Protein AF-A0A1Z9IP60-F1 (afdb_monomer)

Sequence (278 aa):
AFSAETTLHQWGSYYASYGFIAMTIGINDYFNDDMSDLANSLLDAIEVLKQENNRIESPILNKVDIDNFATSGWSIGGGAAQYAATIDSSLKAVIALNPGLAIQDYENCDNPAYDYYCLVPEHLNHSSPVLIISSEGDIENPTDIDAAIHYNYTPESTSKMLFELEGGNHGTGLNPYSGSGELGEKAIDWLNYHLLDDVDYCDTLLNIPSSATQFYTNLQCQEFFAGDINGDYIINVQDVVLTVNLVMVGEYNSAADLNSDGTIDVLDIVQIINIILN

Solvent-accessible surface area (backbone atoms only — not comparable to full-atom values): 15090 Å² total; per-residue (Å²): 132,87,60,60,26,73,68,43,46,58,42,32,53,50,45,40,74,75,74,46,90,60,83,66,64,45,62,91,44,85,90,78,55,55,52,64,48,42,14,52,45,54,54,52,50,52,54,48,48,54,50,35,24,70,33,90,88,38,99,45,46,79,66,58,68,82,78,55,46,66,38,65,26,53,32,46,42,4,28,12,26,49,35,29,28,52,75,40,70,70,36,31,29,26,40,20,20,25,18,29,69,52,44,75,31,86,86,83,32,90,44,73,93,54,71,14,46,39,76,56,47,80,62,40,51,36,68,36,30,36,42,36,36,33,21,68,45,15,80,85,36,30,37,88,76,24,42,46,44,57,59,68,34,32,41,88,92,21,46,36,35,41,42,25,31,57,49,66,29,60,68,42,62,51,42,43,63,34,60,90,30,49,55,33,51,53,54,49,38,50,40,40,28,49,50,65,65,36,68,85,30,40,69,63,65,71,55,78,55,91,40,46,71,42,77,50,66,72,68,74,66,75,82,80,49,75,32,30,65,80,71,80,84,62,62,42,73,67,21,49,55,48,45,53,48,29,48,74,73,70,55,88,53,78,33,44,31,68,82,69,80,88,60,61,51,72,68,24,49,53,50,42,51,52,60,62,75,107

Foldseek 3Di:
DWDALVLQVQVCVLCVVVPDHDDGGTQPDPPPDDLLSLLVVQVVVLVVLVVLCCDPPRPCPVPDPNQFAAAEDAASSLLSSQLNQLVDQSYQEGERFLYADWDQDPPPFDDVVVNNTDDDLNSREHQHAYEQEEECAEPPRHCVRGSVCNQVSYDLNHWYKYFYFYHDYRSQSSHCCRLVNVNVVLVSLRCCCRRVVNLVSLVVNVDRRPRGPDIDTSRDRLPLQLQPPPSPPDLDVVSLVVLVVCLVVVHDDRSQCNVPPRGRDVVSSVVSVVVHVD

Radius of gyration: 21.67 Å; Cα contacts (8 Å, |Δi|>4): 524; chains: 1; bounding box: 70×37×49 Å

pLDDT: mean 94.59, std 6.25, range [54.84, 98.94]

Secondary structure (DSSP, 8-state):
----GGGGHHHHHHHHHTT--------S-TTT--HHHHHHHHHHHHHHHHHHTT-TT-TTTTT--TT--EEEEETHHHHHHHHHHHH-TT--EEEEES----EE-TTT---GGGTTEE--GGGG---S-EEEEEETT-SSS-TTTTHHHHHHHS-TTS-EEEEEESS--GGGGG-TT-GGGHHHHHHHHHHHHHHS--GGGHHHHHSPPTTEEEEEE--------TT-SSSSS--SHHHHHHHHHHHHHT---GGG-SS-SS--SHHHHHHHHHHHH-

Mean predicted aligned error: 8.13 Å

Structure (mmCIF, N/CA/C/O backbone):
data_AF-A0A1Z9IP60-F1
#
_entry.id   AF-A0A1Z9IP60-F1
#
loop_
_atom_site.group_PDB
_atom_site.id
_atom_site.type_symbol
_atom_site.label_atom_id
_atom_site.label_alt_id
_atom_site.label_comp_id
_atom_site.label_asym_id
_atom_site.label_entity_id
_atom_site.label_seq_id
_atom_site.pdbx_PDB_ins_code
_atom_site.Cartn_x
_atom_site.Cartn_y
_atom_site.Cartn_z
_atom_site.occupancy
_atom_site.B_iso_or_equiv
_atom_site.auth_seq_id
_atom_site.auth_comp_id
_atom_site.auth_asym_id
_atom_site.auth_atom_id
_atom_site.pdbx_PDB_model_num
ATOM 1 N N . ALA A 1 1 ? 18.439 3.064 -7.961 1.00 54.91 1 ALA A N 1
ATOM 2 C CA . ALA A 1 1 ? 18.179 4.344 -7.279 1.00 54.91 1 ALA A CA 1
ATOM 3 C C . ALA A 1 1 ? 17.750 4.046 -5.848 1.00 54.91 1 ALA A C 1
ATOM 5 O O . ALA A 1 1 ? 16.587 3.757 -5.614 1.00 54.91 1 ALA A O 1
ATOM 6 N N . PHE A 1 2 ? 18.691 4.046 -4.904 1.00 76.62 2 PHE A N 1
ATOM 7 C CA . PHE A 1 2 ? 18.355 3.975 -3.481 1.00 76.62 2 PHE A CA 1
ATOM 8 C C . PHE A 1 2 ? 18.285 5.388 -2.912 1.00 76.62 2 PHE A C 1
ATOM 10 O O . PHE A 1 2 ? 19.055 6.263 -3.315 1.00 76.62 2 PHE A O 1
ATOM 17 N N . SER A 1 3 ? 17.339 5.609 -2.006 1.00 82.06 3 SER A N 1
ATOM 18 C CA . SER A 1 3 ? 17.056 6.914 -1.414 1.00 82.06 3 SER A CA 1
ATOM 19 C C . SER A 1 3 ? 17.212 6.865 0.102 1.00 82.06 3 SER A C 1
ATOM 21 O O . SER A 1 3 ? 17.121 5.803 0.714 1.00 82.06 3 SER A O 1
ATOM 23 N N . ALA A 1 4 ? 17.462 8.025 0.710 1.00 89.00 4 ALA A N 1
ATOM 24 C CA . ALA A 1 4 ? 17.448 8.158 2.162 1.00 89.00 4 ALA A CA 1
ATOM 25 C C . ALA A 1 4 ? 16.013 8.085 2.708 1.00 89.00 4 ALA A C 1
ATOM 27 O O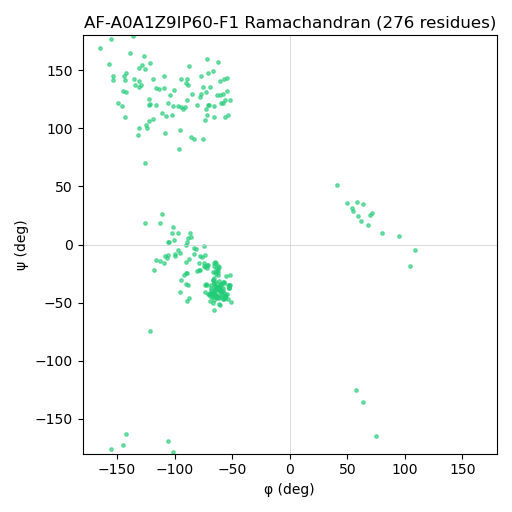 . ALA A 1 4 ? 15.060 8.398 1.995 1.00 89.00 4 ALA A O 1
ATOM 28 N N . GLU A 1 5 ? 15.876 7.770 3.999 1.00 92.38 5 GLU A N 1
ATOM 29 C CA . GLU A 1 5 ? 14.576 7.737 4.690 1.00 92.38 5 GLU A CA 1
ATOM 30 C C . GLU A 1 5 ? 13.782 9.043 4.529 1.00 92.38 5 GLU A C 1
ATOM 32 O O . GLU A 1 5 ? 12.565 9.029 4.331 1.00 92.38 5 GLU A O 1
ATOM 37 N N . THR A 1 6 ? 14.495 10.176 4.495 1.00 93.81 6 THR A N 1
ATOM 38 C CA . THR A 1 6 ? 13.909 11.516 4.397 1.00 93.81 6 THR A CA 1
ATOM 39 C C . THR A 1 6 ? 13.101 11.724 3.122 1.00 93.81 6 THR A C 1
ATOM 41 O O . THR A 1 6 ? 12.255 12.616 3.081 1.00 93.81 6 THR A O 1
ATOM 44 N N . THR A 1 7 ? 13.301 10.908 2.087 1.00 94.50 7 THR A N 1
ATOM 45 C CA . THR A 1 7 ? 12.498 10.951 0.862 1.00 94.50 7 THR A CA 1
ATOM 46 C C . THR A 1 7 ? 11.012 10.698 1.142 1.00 94.50 7 THR A C 1
ATOM 48 O O . THR A 1 7 ? 10.169 11.351 0.533 1.00 94.50 7 THR A O 1
ATOM 51 N N . LEU A 1 8 ? 10.676 9.838 2.112 1.00 95.75 8 LEU A N 1
ATOM 52 C CA . LEU A 1 8 ? 9.293 9.517 2.490 1.00 95.75 8 LEU A CA 1
ATOM 53 C C . LEU A 1 8 ? 8.818 10.240 3.765 1.00 95.75 8 LEU A C 1
ATOM 55 O O . LEU A 1 8 ? 7.773 9.897 4.316 1.00 95.75 8 LEU A O 1
ATOM 59 N N . HIS A 1 9 ? 9.523 11.276 4.237 1.00 94.94 9 HIS A N 1
ATOM 60 C CA . HIS A 1 9 ? 9.165 11.967 5.489 1.00 94.94 9 HIS A CA 1
ATOM 61 C C . HIS A 1 9 ? 7.730 12.536 5.496 1.00 94.94 9 HIS A C 1
ATOM 63 O O . HIS A 1 9 ? 7.083 12.581 6.548 1.00 94.94 9 HIS A O 1
ATOM 69 N N . GLN A 1 10 ? 7.224 1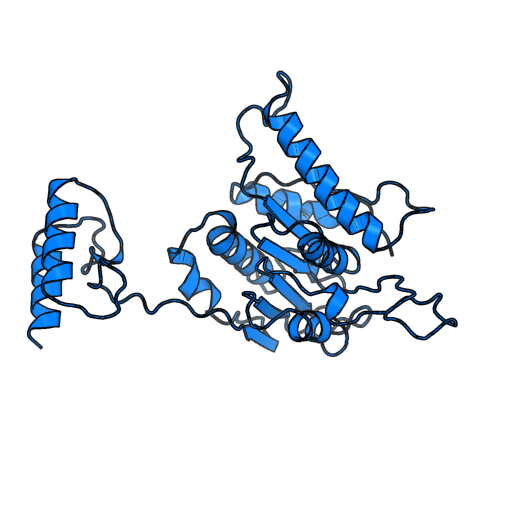2.974 4.332 1.00 97.06 10 GLN A N 1
ATOM 70 C CA . GLN A 1 10 ? 5.852 13.473 4.203 1.00 97.06 10 GLN A CA 1
ATOM 71 C C . GLN A 1 10 ? 4.839 12.363 4.468 1.00 97.06 10 GLN A C 1
ATOM 73 O O . GLN A 1 10 ? 3.899 12.584 5.223 1.00 97.06 10 GLN A O 1
ATOM 78 N N . TRP A 1 11 ? 5.075 11.168 3.928 1.00 98.44 11 TRP A N 1
ATOM 79 C CA . TRP A 1 11 ? 4.265 9.984 4.198 1.00 98.44 11 TRP A CA 1
ATOM 80 C C . TRP A 1 11 ? 4.318 9.558 5.658 1.00 98.44 11 TRP A C 1
ATOM 82 O O . TRP A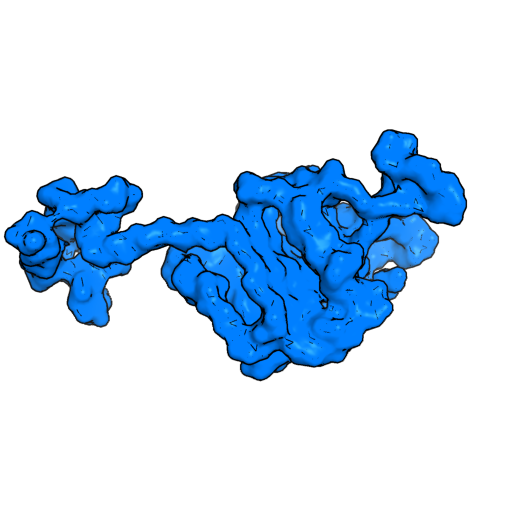 1 11 ? 3.270 9.333 6.254 1.00 98.44 11 TRP A O 1
ATOM 92 N N . GLY A 1 12 ? 5.508 9.537 6.267 1.00 97.94 12 GLY A N 1
ATOM 93 C CA . GLY A 1 12 ? 5.641 9.240 7.696 1.00 97.94 12 GLY A CA 1
ATOM 94 C C . GLY A 1 12 ? 4.801 10.182 8.567 1.00 97.94 12 GLY A C 1
ATOM 95 O O . GLY A 1 12 ? 4.069 9.738 9.449 1.00 97.94 12 GLY A O 1
ATOM 96 N N . SER A 1 13 ? 4.838 11.485 8.267 1.00 97.94 13 SER A N 1
ATOM 97 C CA . SER A 1 13 ? 4.019 12.488 8.966 1.00 97.94 13 SER A CA 1
ATOM 98 C C . SER A 1 13 ? 2.525 12.345 8.661 1.00 97.94 13 SER A C 1
ATOM 100 O O . SER A 1 13 ? 1.695 12.546 9.547 1.00 97.94 13 SER A O 1
ATOM 102 N N . TYR A 1 14 ? 2.182 12.007 7.417 1.00 98.75 14 TYR A N 1
ATOM 103 C CA . TYR A 1 14 ? 0.809 11.835 6.963 1.00 98.75 14 TYR A CA 1
ATOM 104 C C . TYR A 1 14 ? 0.156 10.643 7.662 1.00 98.75 14 TYR A C 1
ATOM 106 O O . TYR A 1 14 ? -0.803 10.850 8.395 1.00 98.75 14 TYR A O 1
ATOM 114 N N . TYR A 1 15 ? 0.729 9.439 7.580 1.00 98.69 15 TYR A N 1
ATOM 115 C CA . TYR A 1 15 ? 0.224 8.258 8.290 1.00 98.69 15 TYR A CA 1
ATOM 116 C C . TYR A 1 15 ? 0.080 8.502 9.802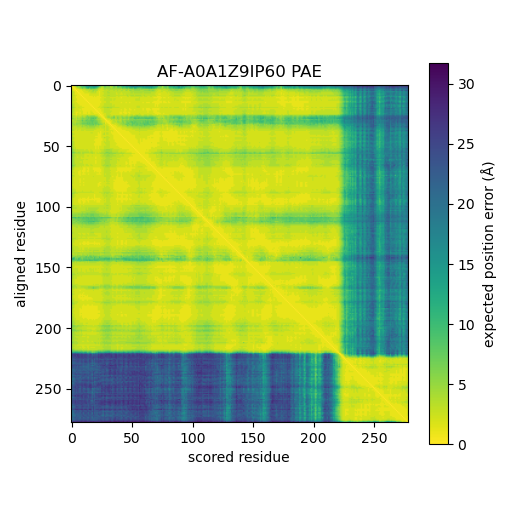 1.00 98.69 15 TYR A C 1
ATOM 118 O O . TYR A 1 15 ? -0.955 8.185 10.388 1.00 98.69 15 TYR A O 1
ATOM 126 N N . ALA A 1 16 ? 1.065 9.157 10.431 1.00 98.19 16 ALA A N 1
ATOM 127 C CA . ALA A 1 16 ? 0.995 9.501 11.852 1.00 98.19 16 ALA A CA 1
ATOM 128 C C . ALA A 1 16 ? -0.179 10.431 12.200 1.00 98.19 16 ALA A C 1
ATOM 130 O O . ALA A 1 16 ? -0.744 10.331 13.290 1.00 98.19 16 ALA A O 1
ATOM 131 N N . SER A 1 17 ? -0.583 11.312 11.281 1.00 98.44 17 SER A N 1
ATOM 132 C CA . SER A 1 17 ? -1.739 12.193 11.480 1.00 98.44 17 SER A CA 1
ATOM 133 C C . SER A 1 17 ? -3.092 11.467 11.453 1.00 98.44 17 SER A C 1
ATOM 135 O O . SER A 1 17 ? -4.058 11.999 11.997 1.00 98.44 17 SER A O 1
ATOM 137 N N . TYR A 1 18 ? -3.139 10.243 10.913 1.00 98.19 18 TYR A N 1
ATOM 138 C CA . TYR A 1 18 ? -4.318 9.365 10.882 1.00 98.19 18 TYR A CA 1
ATOM 139 C C . TYR A 1 18 ? -4.275 8.247 11.939 1.00 98.19 18 TYR A C 1
ATOM 141 O O . TYR A 1 18 ? -5.121 7.362 11.936 1.00 98.19 18 TYR A O 1
ATOM 149 N N . GLY A 1 19 ? -3.325 8.297 12.880 1.00 96.62 19 GLY A N 1
ATOM 150 C CA . GLY A 1 19 ? -3.277 7.374 14.020 1.00 96.62 19 GLY A CA 1
ATOM 151 C C . GLY A 1 19 ? -2.388 6.142 13.836 1.00 96.62 19 GLY A C 1
ATOM 152 O O . GLY A 1 19 ? -2.360 5.293 14.723 1.00 96.62 19 GLY A O 1
ATOM 153 N N . PHE A 1 20 ? -1.612 6.063 12.754 1.00 98.25 20 PHE A N 1
ATOM 154 C CA . PHE A 1 20 ? -0.636 4.991 12.549 1.00 98.25 20 PHE A CA 1
ATOM 155 C C . PHE A 1 20 ? 0.725 5.326 13.177 1.00 98.25 20 PHE A C 1
ATOM 157 O O . PHE A 1 20 ? 1.120 6.487 13.290 1.00 98.25 20 PHE A O 1
ATOM 164 N N . ILE A 1 21 ? 1.495 4.302 13.545 1.00 98.12 21 ILE A N 1
ATOM 165 C CA . ILE A 1 21 ? 2.926 4.459 13.832 1.00 98.12 21 ILE A CA 1
ATOM 166 C C . ILE A 1 21 ? 3.676 4.223 12.524 1.00 98.12 21 ILE A C 1
ATOM 168 O O . ILE A 1 21 ? 3.610 3.134 11.965 1.00 98.12 21 ILE A O 1
ATOM 172 N N . ALA A 1 22 ? 4.395 5.237 12.045 1.00 97.38 22 ALA A N 1
ATOM 173 C CA . ALA A 1 22 ? 5.160 5.158 10.807 1.00 97.38 22 ALA A CA 1
ATOM 174 C C . ALA A 1 22 ? 6.661 5.314 11.072 1.00 97.38 22 ALA A C 1
ATOM 176 O O . ALA A 1 22 ? 7.088 6.212 11.801 1.00 97.38 22 ALA A O 1
ATOM 177 N N . MET A 1 23 ? 7.457 4.453 10.439 1.00 97.19 23 MET A N 1
ATOM 178 C CA . MET A 1 23 ? 8.916 4.514 10.429 1.00 97.19 23 MET A CA 1
ATOM 179 C C . MET A 1 23 ? 9.386 4.596 8.980 1.00 97.19 23 MET A C 1
ATOM 181 O O . MET A 1 23 ? 9.105 3.709 8.179 1.00 97.19 23 MET A O 1
ATOM 185 N N . THR A 1 24 ? 10.091 5.668 8.637 1.00 96.62 24 THR A N 1
ATOM 186 C CA . THR A 1 24 ? 10.778 5.799 7.353 1.00 96.62 24 THR A CA 1
ATOM 187 C C . THR A 1 24 ? 12.176 5.210 7.478 1.00 96.62 24 THR A C 1
ATOM 189 O O . THR A 1 24 ? 12.870 5.435 8.471 1.00 96.62 24 THR A O 1
ATOM 192 N N . ILE A 1 25 ? 12.601 4.453 6.467 1.00 94.44 25 ILE A N 1
ATOM 193 C CA . ILE A 1 25 ? 13.935 3.851 6.423 1.00 94.44 25 ILE A CA 1
ATOM 194 C C . ILE A 1 25 ? 14.638 4.168 5.108 1.00 94.44 25 ILE A C 1
ATOM 196 O O . ILE A 1 25 ? 14.005 4.451 4.092 1.00 94.44 25 ILE A O 1
ATOM 200 N N . GLY A 1 26 ? 15.965 4.144 5.155 1.00 87.44 26 GLY A N 1
ATOM 201 C CA . GLY A 1 26 ? 16.799 4.005 3.970 1.00 87.44 26 GLY A CA 1
ATOM 202 C C . GLY A 1 26 ? 17.284 2.564 3.860 1.00 87.44 26 GLY A C 1
ATOM 203 O O . GLY A 1 26 ? 16.970 1.727 4.703 1.00 87.44 26 GLY A O 1
ATOM 204 N N . ILE A 1 27 ? 18.086 2.298 2.838 1.00 81.69 27 ILE A N 1
ATOM 205 C CA . ILE A 1 27 ? 18.773 1.015 2.688 1.00 81.69 27 ILE A CA 1
ATOM 206 C C . ILE A 1 27 ? 19.887 0.853 3.734 1.00 81.69 27 ILE A C 1
ATOM 208 O O . ILE A 1 27 ? 20.513 1.846 4.123 1.00 81.69 27 ILE A O 1
ATOM 212 N N . ASN A 1 28 ? 20.132 -0.380 4.179 1.00 78.38 28 ASN A N 1
ATOM 213 C CA . ASN A 1 28 ? 21.108 -0.686 5.225 1.00 78.38 28 ASN A CA 1
ATOM 214 C C . ASN A 1 28 ? 22.555 -0.461 4.748 1.00 78.38 28 ASN A C 1
ATOM 216 O O . ASN A 1 28 ? 23.330 0.225 5.423 1.00 78.38 28 ASN A O 1
ATOM 220 N N . ASP A 1 29 ? 22.909 -0.984 3.573 1.00 85.25 29 ASP A N 1
ATOM 221 C CA . ASP A 1 29 ? 24.214 -0.831 2.929 1.00 85.25 29 ASP A CA 1
ATOM 222 C C . ASP A 1 29 ? 24.067 -0.420 1.458 1.00 85.25 29 ASP A C 1
ATOM 224 O O . ASP A 1 29 ? 24.000 -1.231 0.541 1.00 85.25 29 ASP A O 1
ATOM 228 N N . TYR A 1 30 ? 24.116 0.891 1.220 1.00 81.12 30 TYR A N 1
ATOM 229 C CA . TYR A 1 30 ? 23.977 1.495 -0.109 1.00 81.12 30 TYR A CA 1
ATOM 230 C C . TYR A 1 30 ? 24.906 0.914 -1.195 1.00 81.12 30 TYR A C 1
ATOM 232 O O . TYR A 1 30 ? 24.599 1.039 -2.380 1.00 81.12 30 TYR A O 1
ATOM 240 N N . PHE A 1 31 ? 26.068 0.360 -0.828 1.00 82.69 31 PHE A N 1
ATOM 241 C CA . PHE A 1 31 ? 27.051 -0.113 -1.807 1.00 82.69 31 PHE A CA 1
ATOM 242 C C . PHE A 1 31 ? 26.900 -1.585 -2.175 1.00 82.69 31 PHE A C 1
ATOM 244 O O . PHE A 1 31 ? 27.354 -1.960 -3.258 1.00 82.69 31 PHE A O 1
ATOM 251 N N . ASN A 1 32 ? 26.333 -2.395 -1.282 1.00 84.94 32 ASN A N 1
ATOM 252 C CA . ASN A 1 32 ? 26.290 -3.848 -1.435 1.00 84.94 32 ASN A CA 1
ATOM 253 C C . ASN A 1 32 ? 24.870 -4.405 -1.519 1.00 84.94 32 ASN A C 1
ATOM 255 O O . ASN A 1 32 ? 24.713 -5.493 -2.064 1.00 84.94 32 ASN A O 1
ATOM 259 N N . ASP A 1 33 ? 23.880 -3.672 -1.016 1.00 87.88 33 ASP A N 1
ATOM 260 C CA . ASP A 1 33 ? 22.494 -4.112 -1.025 1.00 87.88 33 ASP A CA 1
ATOM 261 C C . ASP A 1 33 ? 21.864 -3.938 -2.413 1.00 87.88 33 ASP A C 1
ATOM 263 O O . ASP A 1 33 ? 22.128 -2.968 -3.140 1.00 87.88 33 ASP A O 1
ATOM 267 N N . ASP A 1 34 ? 20.982 -4.871 -2.758 1.00 89.75 34 ASP A N 1
ATOM 268 C CA . ASP A 1 34 ? 20.151 -4.811 -3.953 1.00 89.75 34 ASP A CA 1
ATOM 269 C C . ASP A 1 34 ? 18.674 -4.478 -3.637 1.00 89.75 34 ASP A C 1
ATOM 271 O O . ASP A 1 34 ? 18.311 -4.018 -2.552 1.00 89.75 34 ASP A O 1
ATOM 275 N N . MET A 1 35 ? 17.794 -4.620 -4.635 1.00 90.19 35 MET A N 1
ATOM 276 C CA . MET A 1 35 ? 16.367 -4.317 -4.464 1.00 90.19 35 MET A CA 1
ATOM 277 C C . MET A 1 35 ? 15.665 -5.284 -3.495 1.00 90.19 35 MET A C 1
ATOM 279 O O . MET A 1 35 ? 14.719 -4.884 -2.819 1.00 90.19 35 MET A O 1
ATOM 283 N N . SER A 1 36 ? 16.123 -6.536 -3.411 1.00 91.81 36 SER A N 1
ATOM 284 C CA . SER A 1 36 ? 15.596 -7.555 -2.499 1.00 91.81 36 SER A CA 1
ATOM 285 C C . SER A 1 36 ? 16.028 -7.299 -1.052 1.00 91.81 36 SER A C 1
ATOM 287 O O . SER A 1 36 ? 15.230 -7.466 -0.129 1.00 91.81 36 SER A O 1
ATOM 289 N N . ASP A 1 37 ? 17.236 -6.775 -0.846 1.00 93.25 37 ASP A N 1
ATOM 290 C CA . ASP A 1 37 ? 17.724 -6.376 0.478 1.00 93.25 37 ASP A CA 1
ATOM 291 C C . ASP A 1 37 ? 16.935 -5.199 1.066 1.00 93.25 37 ASP A C 1
ATOM 293 O O . ASP A 1 37 ? 16.754 -5.102 2.284 1.00 93.25 37 ASP A O 1
ATOM 297 N N . LEU A 1 38 ? 16.373 -4.331 0.218 1.00 93.44 38 LEU A N 1
ATOM 298 C CA . LEU A 1 38 ? 15.460 -3.285 0.676 1.00 93.44 38 LEU A CA 1
ATOM 299 C C . LEU A 1 38 ? 14.155 -3.868 1.249 1.00 93.44 38 LEU A C 1
ATOM 301 O O . LEU A 1 38 ? 13.615 -3.315 2.207 1.00 93.44 38 LEU A O 1
ATOM 305 N N . ALA A 1 39 ? 13.674 -5.000 0.725 1.00 95.56 39 ALA A N 1
ATOM 306 C CA . ALA A 1 39 ? 12.525 -5.703 1.294 1.00 95.56 39 ALA A CA 1
ATOM 307 C C . ALA A 1 39 ? 12.855 -6.267 2.684 1.00 95.56 39 ALA A C 1
ATOM 309 O O . ALA A 1 39 ? 12.087 -6.070 3.623 1.00 95.56 39 ALA A O 1
ATOM 310 N N . ASN A 1 40 ? 14.037 -6.873 2.848 1.00 95.00 40 ASN A N 1
ATOM 311 C CA . ASN A 1 40 ? 14.528 -7.307 4.161 1.00 95.00 40 ASN A CA 1
ATOM 312 C C . ASN A 1 40 ? 14.683 -6.123 5.127 1.00 95.00 40 ASN A C 1
ATOM 314 O O . ASN A 1 40 ? 14.289 -6.222 6.283 1.00 95.00 40 ASN A O 1
ATOM 318 N N . SER A 1 41 ? 15.165 -4.974 4.644 1.00 94.88 41 SER A N 1
ATOM 319 C CA . SER A 1 41 ? 15.289 -3.757 5.457 1.00 94.88 41 SER A CA 1
ATOM 320 C C . SER A 1 41 ? 13.933 -3.284 6.002 1.00 94.88 41 SER A C 1
ATOM 322 O O . SER A 1 41 ? 13.845 -2.848 7.150 1.00 94.88 41 SER A O 1
ATOM 324 N N . LEU A 1 42 ? 12.859 -3.394 5.207 1.00 96.12 42 LEU A N 1
ATOM 325 C CA . LEU A 1 42 ? 11.494 -3.082 5.651 1.00 96.12 42 LEU A CA 1
ATOM 326 C C . LEU A 1 42 ? 11.009 -4.048 6.743 1.00 96.12 42 LEU A C 1
ATOM 328 O O . LEU A 1 42 ? 10.397 -3.610 7.717 1.00 96.12 42 LEU A O 1
ATOM 332 N N . LEU A 1 43 ? 11.307 -5.342 6.612 1.00 97.44 43 LEU A N 1
ATOM 333 C CA . LEU A 1 43 ? 10.958 -6.352 7.617 1.00 97.44 43 LEU A CA 1
ATOM 334 C C . LEU A 1 43 ? 11.769 -6.175 8.913 1.00 97.44 43 LEU A C 1
ATOM 336 O O . LEU A 1 43 ? 11.213 -6.244 10.008 1.00 97.44 43 LEU A O 1
ATOM 340 N N . ASP A 1 44 ? 13.054 -5.840 8.814 1.00 96.19 44 ASP A N 1
ATOM 341 C CA . ASP A 1 44 ? 13.887 -5.509 9.975 1.00 96.19 44 ASP A CA 1
ATOM 342 C C . ASP A 1 44 ? 13.355 -4.273 10.719 1.00 96.19 44 ASP A C 1
ATOM 344 O O . ASP A 1 44 ? 13.361 -4.229 11.952 1.00 96.19 44 ASP A O 1
ATOM 348 N N . ALA A 1 45 ? 12.840 -3.272 9.997 1.00 96.81 45 ALA A N 1
ATOM 349 C CA . ALA A 1 45 ? 12.214 -2.098 10.605 1.00 96.81 45 ALA A CA 1
ATOM 350 C C . ALA A 1 45 ? 10.962 -2.460 11.425 1.00 96.81 45 ALA A C 1
ATOM 352 O O . ALA A 1 45 ? 10.743 -1.899 12.502 1.00 96.81 45 ALA A O 1
ATOM 353 N N . ILE A 1 46 ? 10.172 -3.437 10.967 1.00 98.19 46 ILE A N 1
ATOM 354 C CA . ILE A 1 46 ? 9.041 -3.987 11.728 1.00 98.19 46 ILE A CA 1
ATOM 355 C C . ILE A 1 46 ? 9.532 -4.635 13.029 1.00 98.19 46 ILE A C 1
ATOM 357 O O . ILE A 1 46 ? 8.973 -4.378 14.100 1.00 98.19 46 ILE A O 1
ATOM 361 N N . GLU A 1 47 ? 10.616 -5.410 12.981 1.00 97.94 47 GLU A N 1
ATOM 362 C CA . GLU A 1 47 ? 11.212 -5.998 14.186 1.00 97.94 47 GLU A CA 1
ATOM 363 C C . GLU A 1 47 ? 11.730 -4.933 15.163 1.00 97.94 47 GLU A C 1
ATOM 365 O O . GLU A 1 47 ? 11.563 -5.068 16.380 1.00 97.94 47 GLU A O 1
ATOM 370 N N . VAL A 1 48 ? 12.282 -3.825 14.658 1.00 97.38 48 VAL A N 1
ATOM 371 C CA . VAL A 1 48 ? 12.646 -2.669 15.491 1.00 97.38 48 VAL A CA 1
ATOM 372 C C . VAL A 1 48 ? 11.411 -2.074 16.171 1.00 97.38 48 VAL A C 1
ATOM 374 O O . VAL A 1 48 ? 11.450 -1.848 17.380 1.00 97.38 48 VAL A O 1
ATOM 377 N N . LEU A 1 49 ? 10.296 -1.874 15.462 1.00 98.19 49 LEU A N 1
ATOM 378 C CA . LEU A 1 49 ? 9.052 -1.365 16.060 1.00 98.19 49 LEU A CA 1
ATOM 379 C C . LEU A 1 49 ? 8.520 -2.289 17.170 1.00 98.19 49 LEU A C 1
ATOM 381 O O . LEU A 1 49 ? 8.138 -1.810 18.242 1.00 98.19 49 LEU A O 1
ATOM 385 N N . LYS A 1 50 ? 8.568 -3.614 16.972 1.00 98.38 50 LYS A N 1
ATOM 386 C CA . LYS A 1 50 ? 8.196 -4.603 18.004 1.00 98.38 50 LYS A CA 1
ATOM 387 C C . LYS A 1 50 ? 9.096 -4.514 19.243 1.00 98.38 50 LYS A C 1
ATOM 389 O O . LYS A 1 50 ? 8.618 -4.623 20.377 1.00 98.38 50 LYS A O 1
ATOM 394 N N . GLN A 1 51 ? 10.397 -4.290 19.058 1.00 98.31 51 GLN A N 1
ATOM 395 C CA . GLN A 1 51 ? 11.339 -4.099 20.167 1.00 98.31 51 GLN A CA 1
ATOM 396 C C . GLN A 1 51 ? 11.105 -2.768 20.892 1.00 98.31 51 GLN A C 1
ATOM 398 O O . GLN A 1 51 ? 11.088 -2.727 22.126 1.00 98.31 51 GLN A O 1
ATOM 403 N N . GLU A 1 52 ? 10.864 -1.690 20.145 1.00 98.31 52 GLU A N 1
ATOM 404 C CA . GLU A 1 52 ? 10.555 -0.364 20.680 1.00 98.31 52 GLU A CA 1
ATOM 405 C C . GLU A 1 52 ? 9.277 -0.364 21.523 1.00 98.31 52 GLU A C 1
ATOM 407 O O . GLU A 1 52 ? 9.240 0.288 22.567 1.00 98.31 52 GLU A O 1
ATOM 412 N N . ASN A 1 53 ? 8.287 -1.187 21.167 1.00 98.25 53 ASN A N 1
ATOM 413 C CA . ASN A 1 53 ? 7.079 -1.379 21.969 1.00 98.25 53 ASN A CA 1
ATOM 414 C C . ASN A 1 53 ? 7.369 -1.818 23.417 1.00 98.25 53 ASN A C 1
ATOM 416 O O . ASN A 1 53 ? 6.588 -1.519 24.315 1.00 98.25 53 ASN A O 1
ATOM 420 N N . ASN A 1 54 ? 8.497 -2.499 23.653 1.00 97.81 54 ASN A N 1
ATOM 421 C CA . ASN A 1 54 ? 8.894 -3.043 24.955 1.00 97.81 54 ASN A CA 1
ATOM 422 C C . ASN A 1 54 ? 10.018 -2.244 25.641 1.00 97.81 54 ASN A C 1
ATOM 424 O O . ASN A 1 54 ? 10.348 -2.497 26.806 1.00 97.81 54 ASN A O 1
ATOM 428 N N . ARG A 1 55 ? 10.643 -1.285 24.947 1.00 98.25 55 ARG A N 1
ATOM 429 C CA . ARG A 1 55 ? 11.776 -0.527 25.486 1.00 98.25 55 ARG A CA 1
ATOM 430 C C . ARG A 1 55 ? 11.277 0.585 26.410 1.00 98.25 55 ARG A C 1
ATOM 432 O O . ARG A 1 55 ? 10.583 1.497 25.981 1.00 98.25 55 ARG A O 1
ATOM 439 N N . ILE A 1 56 ? 11.702 0.550 27.677 1.00 97.88 56 ILE A N 1
ATOM 440 C CA . ILE A 1 56 ? 11.244 1.455 28.758 1.00 97.88 56 ILE A CA 1
ATOM 441 C C . ILE A 1 56 ? 11.338 2.949 28.393 1.00 97.88 56 ILE A C 1
ATOM 443 O O . ILE A 1 56 ? 10.495 3.738 28.806 1.00 97.88 56 ILE A O 1
ATOM 447 N N . GLU A 1 57 ? 12.355 3.348 27.629 1.00 97.50 57 GLU A N 1
ATOM 448 C CA . GLU A 1 57 ? 12.577 4.744 27.222 1.00 97.50 57 GLU A CA 1
ATOM 449 C C . GLU A 1 57 ? 12.034 5.064 25.818 1.00 97.50 57 GLU A C 1
ATOM 451 O O . GLU A 1 57 ? 12.343 6.118 25.257 1.00 97.50 57 GLU A O 1
ATOM 456 N N . SER A 1 58 ? 11.272 4.155 25.208 1.00 98.06 58 SER A N 1
ATOM 457 C CA . SER A 1 58 ? 10.703 4.382 23.886 1.00 98.06 58 SER A CA 1
ATOM 458 C C . SER A 1 58 ? 9.523 5.355 23.941 1.00 98.06 58 SER A C 1
ATOM 460 O O . SER A 1 58 ? 8.634 5.197 24.783 1.00 98.06 58 SER A O 1
ATOM 462 N N . PRO A 1 59 ? 9.435 6.332 23.016 1.00 96.88 59 PRO A N 1
ATOM 463 C CA . PRO A 1 59 ? 8.248 7.181 22.884 1.00 96.88 59 PRO A CA 1
ATOM 464 C C . PRO A 1 59 ? 6.991 6.401 22.452 1.00 96.88 59 PRO A C 1
ATOM 466 O O . PRO A 1 59 ? 5.872 6.920 22.582 1.00 96.88 59 PRO A O 1
ATOM 469 N N . ILE A 1 60 ? 7.167 5.171 21.957 1.00 97.31 60 ILE A N 1
ATOM 470 C CA . ILE A 1 60 ? 6.104 4.264 21.510 1.00 97.31 60 ILE A CA 1
ATOM 471 C C . ILE A 1 60 ? 5.953 3.015 22.397 1.00 97.31 60 ILE A C 1
ATOM 473 O O . ILE A 1 60 ? 5.311 2.053 21.988 1.00 97.31 60 ILE A O 1
ATOM 477 N N . LEU A 1 61 ? 6.483 3.045 23.628 1.00 98.31 61 LEU A N 1
ATOM 478 C CA . LEU A 1 61 ? 6.287 1.986 24.626 1.00 98.31 61 LEU A CA 1
ATOM 479 C C . LEU A 1 61 ? 4.791 1.664 24.812 1.00 98.31 61 LEU A C 1
ATOM 481 O O . LEU A 1 61 ? 4.010 2.555 25.159 1.00 98.31 61 LEU A O 1
ATOM 485 N N . ASN A 1 62 ? 4.421 0.391 24.643 1.00 97.88 62 ASN A N 1
ATOM 486 C CA . ASN A 1 62 ? 3.050 -0.134 24.704 1.00 97.88 62 ASN A CA 1
ATOM 487 C C . ASN A 1 62 ? 2.051 0.554 23.751 1.00 97.88 62 ASN A C 1
ATOM 489 O O . ASN A 1 62 ? 0.868 0.652 24.078 1.00 97.88 62 ASN A O 1
ATOM 493 N N . LYS A 1 63 ? 2.514 1.081 22.610 1.00 97.62 63 LYS A N 1
ATOM 494 C CA . LYS A 1 63 ? 1.648 1.714 21.598 1.00 97.62 63 LYS A CA 1
ATOM 495 C C . LYS A 1 63 ? 1.569 0.949 20.281 1.00 97.62 63 LYS A C 1
ATOM 497 O O . LYS A 1 63 ? 0.718 1.282 19.467 1.00 97.62 63 LYS A O 1
ATOM 502 N N . VAL A 1 64 ? 2.462 -0.011 20.049 1.00 97.75 64 VAL A N 1
ATOM 503 C CA . VAL A 1 64 ? 2.505 -0.779 18.801 1.00 97.75 64 VAL A CA 1
ATOM 504 C C . VAL A 1 64 ? 1.608 -2.000 18.950 1.00 97.75 64 VAL A C 1
ATOM 506 O O . VAL A 1 64 ? 1.803 -2.800 19.870 1.00 97.75 64 VAL A O 1
ATOM 509 N N . ASP A 1 65 ? 0.656 -2.149 18.034 1.00 97.00 65 ASP A N 1
ATOM 510 C CA . ASP A 1 65 ? 0.030 -3.439 17.772 1.00 97.00 65 ASP A CA 1
ATOM 511 C C . ASP A 1 65 ? 1.053 -4.322 17.048 1.00 97.00 65 ASP A C 1
ATOM 513 O O . ASP A 1 65 ? 1.473 -4.027 15.932 1.00 97.00 65 ASP A O 1
ATOM 517 N N . ILE A 1 66 ? 1.531 -5.360 17.732 1.00 97.38 66 ILE A N 1
ATOM 518 C CA . ILE A 1 66 ? 2.651 -6.181 17.258 1.00 97.38 66 ILE A CA 1
ATOM 519 C C . ILE A 1 66 ? 2.235 -7.268 16.260 1.00 97.38 66 ILE A C 1
ATOM 521 O O . ILE A 1 66 ? 3.115 -7.971 15.758 1.00 97.38 66 ILE A O 1
ATOM 525 N N . ASP A 1 67 ? 0.939 -7.399 15.975 1.00 96.75 67 ASP A N 1
ATOM 526 C CA . ASP A 1 67 ? 0.397 -8.412 15.065 1.00 96.75 67 ASP A CA 1
ATOM 527 C C . ASP A 1 67 ? -0.056 -7.816 13.717 1.00 96.75 67 ASP A C 1
ATOM 529 O O . ASP A 1 67 ? -0.296 -8.559 12.763 1.00 96.75 67 ASP A O 1
ATOM 533 N N . ASN A 1 68 ? -0.135 -6.484 13.612 1.00 97.38 68 ASN A N 1
ATOM 534 C CA . ASN A 1 68 ? -0.679 -5.781 12.452 1.00 97.38 68 ASN A CA 1
ATOM 535 C C . ASN A 1 68 ? 0.343 -4.793 11.872 1.00 97.38 68 ASN A C 1
ATOM 537 O O . ASN A 1 68 ? 0.500 -3.671 12.354 1.00 97.38 68 ASN A O 1
ATOM 541 N N . PHE A 1 69 ? 1.018 -5.202 10.791 1.00 98.69 69 PHE A N 1
ATOM 542 C CA . PHE A 1 69 ? 1.982 -4.371 10.064 1.00 98.69 69 PHE A CA 1
ATOM 543 C C . PHE A 1 69 ? 1.668 -4.274 8.570 1.00 98.69 69 PHE A C 1
ATOM 545 O O . PHE A 1 69 ? 1.136 -5.203 7.959 1.00 98.69 69 PHE A O 1
ATOM 552 N N . ALA A 1 70 ? 2.060 -3.144 7.984 1.00 98.69 70 ALA A N 1
ATOM 553 C CA . ALA A 1 70 ? 2.004 -2.878 6.555 1.00 98.69 70 ALA A CA 1
ATOM 554 C C . ALA A 1 70 ? 3.347 -2.329 6.062 1.00 98.69 70 ALA A C 1
ATOM 556 O O . ALA A 1 70 ? 4.071 -1.671 6.815 1.00 98.69 70 ALA A O 1
ATOM 557 N N . THR A 1 71 ? 3.663 -2.564 4.790 1.00 98.50 71 THR A N 1
ATOM 558 C CA . THR A 1 71 ? 4.835 -1.984 4.120 1.00 98.50 71 THR A CA 1
ATOM 559 C C . THR A 1 71 ? 4.406 -0.944 3.093 1.00 98.50 71 THR A C 1
ATOM 561 O O . THR A 1 71 ? 3.373 -1.059 2.435 1.00 98.50 71 THR A O 1
ATOM 564 N N . SER A 1 72 ? 5.209 0.107 2.941 1.00 98.50 72 SER A N 1
ATOM 565 C CA . SER A 1 72 ? 4.997 1.126 1.918 1.00 98.50 72 SER A CA 1
ATOM 566 C C . SER A 1 72 ? 6.330 1.620 1.381 1.00 98.50 72 SER A C 1
ATOM 568 O O . SER A 1 72 ? 7.305 1.720 2.127 1.00 98.50 72 SER A O 1
ATOM 570 N N . GLY A 1 73 ? 6.380 1.943 0.093 1.00 97.69 73 GLY A N 1
ATOM 571 C CA . GLY A 1 73 ? 7.583 2.496 -0.507 1.00 97.69 73 GLY A CA 1
ATOM 572 C C . GLY A 1 73 ? 7.341 3.122 -1.870 1.00 97.69 73 GLY A C 1
ATOM 573 O O . GLY A 1 73 ? 6.277 2.962 -2.465 1.00 97.69 73 GLY A O 1
ATOM 574 N N . TRP A 1 74 ? 8.354 3.836 -2.359 1.00 97.56 74 TRP A N 1
ATOM 575 C CA . TRP A 1 74 ? 8.323 4.538 -3.640 1.00 97.56 74 TRP A CA 1
ATOM 576 C C . TRP A 1 74 ? 9.384 4.020 -4.611 1.00 97.56 74 TRP A C 1
ATOM 578 O O . TRP A 1 74 ? 10.504 3.721 -4.187 1.00 97.56 74 TRP A O 1
ATOM 588 N N . SER A 1 75 ? 9.057 3.943 -5.906 1.00 96.25 75 SER A N 1
ATOM 589 C CA . SER A 1 75 ? 9.964 3.463 -6.956 1.00 96.25 75 SER A CA 1
ATOM 590 C C . SER A 1 75 ? 10.447 2.039 -6.654 1.00 96.25 75 SER A C 1
ATOM 592 O O . SER A 1 75 ? 9.628 1.162 -6.370 1.00 96.25 75 SER A O 1
ATOM 594 N N . ILE A 1 76 ? 11.762 1.810 -6.616 1.00 94.69 76 ILE A N 1
ATOM 595 C CA . ILE A 1 76 ? 12.361 0.550 -6.142 1.00 94.69 76 ILE A CA 1
ATOM 596 C C . ILE A 1 76 ? 11.855 0.169 -4.745 1.00 94.69 76 ILE A C 1
ATOM 598 O O . ILE A 1 76 ? 11.604 -1.000 -4.478 1.00 94.69 76 ILE A O 1
ATOM 602 N N . GLY A 1 77 ? 11.644 1.145 -3.859 1.00 95.88 77 GLY A N 1
ATOM 603 C CA . GLY A 1 77 ? 11.065 0.901 -2.539 1.00 95.88 77 GLY A CA 1
ATOM 604 C C . GLY A 1 77 ? 9.612 0.437 -2.588 1.00 95.88 77 GLY A C 1
ATOM 605 O O . GLY A 1 77 ? 9.202 -0.322 -1.721 1.00 95.88 77 GLY A O 1
ATOM 606 N N . GLY A 1 78 ? 8.836 0.853 -3.593 1.00 97.25 78 GLY A N 1
ATOM 607 C CA . GLY A 1 78 ? 7.460 0.390 -3.786 1.00 97.25 78 GLY A CA 1
ATOM 608 C C . GLY A 1 78 ? 7.423 -1.059 -4.255 1.00 97.25 78 GLY A C 1
ATOM 609 O O . GLY A 1 78 ? 6.673 -1.866 -3.711 1.00 97.25 78 GLY A O 1
ATOM 610 N N . GLY A 1 79 ? 8.308 -1.406 -5.192 1.00 97.38 79 GLY A N 1
ATOM 611 C CA . GLY A 1 79 ? 8.503 -2.789 -5.607 1.00 97.38 79 GLY A CA 1
ATOM 612 C C . GLY A 1 79 ? 9.011 -3.676 -4.469 1.00 97.38 79 GLY A C 1
ATOM 613 O O . GLY A 1 79 ? 8.450 -4.739 -4.223 1.00 97.38 79 GLY A O 1
ATOM 614 N N . ALA A 1 80 ? 10.009 -3.212 -3.715 1.00 97.12 80 ALA A N 1
ATOM 615 C CA . ALA A 1 80 ? 10.549 -3.922 -2.557 1.00 97.12 80 ALA A CA 1
ATOM 616 C C . ALA A 1 80 ? 9.526 -4.070 -1.418 1.00 97.12 80 ALA A C 1
ATOM 618 O O . ALA A 1 80 ? 9.489 -5.109 -0.766 1.00 97.12 80 ALA A O 1
ATOM 619 N N . ALA A 1 81 ? 8.656 -3.076 -1.198 1.00 97.88 81 ALA A N 1
ATOM 620 C CA . ALA A 1 81 ? 7.561 -3.180 -0.235 1.00 97.88 81 ALA A CA 1
ATOM 621 C C . ALA A 1 81 ? 6.588 -4.306 -0.596 1.00 97.88 81 ALA A C 1
ATOM 623 O O . ALA A 1 81 ? 6.133 -5.019 0.297 1.00 97.88 81 ALA A O 1
ATOM 624 N N . GLN A 1 82 ? 6.319 -4.498 -1.889 1.00 98.56 82 GLN A N 1
ATOM 625 C CA . GLN A 1 82 ? 5.527 -5.624 -2.367 1.00 98.56 82 GLN A CA 1
ATOM 626 C C . GLN A 1 82 ? 6.295 -6.950 -2.305 1.00 98.56 82 GLN A C 1
ATOM 628 O O . GLN A 1 82 ? 5.740 -7.950 -1.859 1.00 98.56 82 GLN A O 1
ATOM 633 N N . TYR A 1 83 ? 7.579 -6.959 -2.667 1.00 98.44 83 TYR A N 1
ATOM 634 C CA . TYR A 1 83 ? 8.438 -8.139 -2.535 1.00 98.44 83 TYR A CA 1
ATOM 635 C C . TYR A 1 83 ? 8.549 -8.614 -1.076 1.00 98.44 83 TYR A C 1
ATOM 637 O O . TYR A 1 83 ? 8.565 -9.808 -0.804 1.00 98.44 83 TYR A O 1
ATOM 645 N N . ALA A 1 84 ? 8.523 -7.704 -0.098 1.00 98.31 84 ALA A N 1
ATOM 646 C CA . ALA A 1 84 ? 8.499 -8.071 1.319 1.00 98.31 84 ALA A CA 1
ATOM 647 C C . ALA A 1 84 ? 7.304 -8.978 1.674 1.00 98.31 84 ALA A C 1
ATOM 649 O O . ALA A 1 84 ? 7.449 -9.871 2.506 1.00 98.31 84 ALA A O 1
ATOM 650 N N . ALA A 1 85 ? 6.158 -8.824 1.002 1.00 98.50 85 ALA A N 1
ATOM 651 C CA . ALA A 1 85 ? 4.989 -9.679 1.209 1.00 98.50 85 ALA A CA 1
ATOM 652 C C . ALA A 1 85 ? 5.156 -11.105 0.659 1.00 98.50 85 ALA A C 1
ATOM 654 O O . ALA A 1 85 ? 4.450 -12.012 1.102 1.00 98.50 85 ALA A O 1
ATOM 655 N N . THR A 1 86 ? 6.088 -11.343 -0.273 1.00 98.25 86 THR A N 1
ATOM 656 C CA . THR A 1 86 ? 6.435 -12.713 -0.694 1.00 98.25 86 THR A CA 1
ATOM 657 C C . THR A 1 86 ? 7.353 -13.402 0.315 1.00 98.25 86 THR A C 1
ATOM 659 O O . THR A 1 86 ? 7.425 -14.629 0.340 1.00 98.25 86 THR A O 1
ATOM 662 N N . ILE A 1 87 ? 8.063 -12.623 1.139 1.00 98.25 87 ILE A N 1
ATOM 663 C CA . ILE A 1 87 ? 8.962 -13.113 2.192 1.00 98.25 87 ILE A CA 1
ATOM 664 C C . ILE A 1 87 ? 8.184 -13.349 3.494 1.00 98.25 87 ILE A C 1
ATOM 666 O O . ILE A 1 87 ? 8.344 -14.396 4.122 1.00 98.25 87 ILE A O 1
ATOM 670 N N . ASP A 1 88 ? 7.329 -12.400 3.887 1.00 98.31 88 ASP A N 1
ATOM 671 C CA . ASP A 1 88 ? 6.536 -12.450 5.116 1.00 98.31 88 ASP A CA 1
ATOM 672 C C . ASP A 1 88 ? 5.036 -12.289 4.831 1.00 98.31 88 ASP A C 1
ATOM 674 O O . ASP A 1 88 ? 4.513 -11.190 4.631 1.00 98.31 88 ASP A O 1
ATOM 678 N N . SER A 1 89 ? 4.316 -13.411 4.878 1.00 97.25 89 SER A N 1
ATOM 679 C CA . SER A 1 89 ? 2.868 -13.454 4.664 1.00 97.25 89 SER A CA 1
ATOM 680 C C . SER A 1 89 ? 2.043 -12.924 5.846 1.00 97.25 89 SER A C 1
ATOM 682 O O . SER A 1 89 ? 0.815 -12.970 5.784 1.00 97.25 89 SER A O 1
ATOM 684 N N . SER A 1 90 ? 2.673 -12.495 6.948 1.00 97.94 90 SER A N 1
ATOM 685 C CA . SER A 1 90 ? 1.973 -11.874 8.082 1.00 97.94 90 SER A CA 1
ATOM 686 C C . SER A 1 90 ? 1.619 -10.403 7.837 1.00 97.94 90 SER A C 1
ATOM 688 O O . SER A 1 90 ? 0.744 -9.874 8.525 1.00 97.94 90 SER A O 1
ATOM 690 N N . LEU A 1 91 ? 2.235 -9.762 6.832 1.00 98.69 91 LEU A N 1
ATOM 691 C CA . LEU A 1 91 ? 1.899 -8.400 6.421 1.00 98.69 91 LEU A CA 1
ATOM 692 C C . LEU A 1 91 ? 0.425 -8.298 6.022 1.00 98.69 91 LEU A C 1
ATOM 694 O O . LEU A 1 91 ? -0.072 -9.070 5.196 1.00 98.69 91 LEU A O 1
ATOM 698 N N . LYS A 1 92 ? -0.262 -7.309 6.589 1.00 98.50 92 LYS A N 1
ATOM 699 C CA . LYS A 1 92 ? -1.704 -7.098 6.418 1.00 98.50 92 LYS A CA 1
ATOM 700 C C . LYS A 1 92 ? -2.048 -6.211 5.231 1.00 98.50 92 LYS A C 1
ATOM 702 O O . LYS A 1 92 ? -3.136 -6.331 4.685 1.00 98.50 92 LYS A O 1
ATOM 707 N N . ALA A 1 93 ? -1.126 -5.350 4.811 1.00 98.62 93 ALA A N 1
ATOM 708 C CA . ALA A 1 93 ? -1.308 -4.488 3.652 1.00 98.62 93 ALA A CA 1
ATOM 709 C C . ALA A 1 93 ? 0.037 -4.044 3.057 1.00 98.62 93 ALA A C 1
ATOM 711 O O . ALA A 1 93 ? 1.049 -3.961 3.755 1.00 98.62 93 ALA A O 1
ATOM 712 N N . VAL A 1 94 ? 0.023 -3.711 1.769 1.00 98.94 94 VAL A N 1
ATOM 713 C CA . VAL A 1 94 ? 1.141 -3.126 1.023 1.00 98.94 94 VAL A CA 1
ATOM 714 C C . VAL A 1 94 ? 0.656 -1.877 0.285 1.00 98.94 94 VAL A C 1
ATOM 716 O O . VAL A 1 94 ? -0.407 -1.907 -0.335 1.00 98.94 94 VAL A O 1
ATOM 719 N N . ILE A 1 95 ? 1.445 -0.798 0.306 1.00 98.94 95 ILE A N 1
ATOM 720 C CA . ILE A 1 95 ? 1.232 0.408 -0.514 1.00 98.94 95 ILE A CA 1
ATOM 721 C C . ILE A 1 95 ? 2.468 0.663 -1.385 1.00 98.94 95 ILE A C 1
ATOM 723 O O . ILE A 1 95 ? 3.503 1.137 -0.906 1.00 98.94 95 ILE A O 1
ATOM 727 N N . ALA A 1 96 ? 2.350 0.389 -2.678 1.00 98.69 96 ALA A N 1
ATOM 728 C CA . ALA A 1 96 ? 3.413 0.524 -3.664 1.00 98.69 96 ALA A CA 1
ATOM 729 C C . ALA A 1 96 ? 3.221 1.806 -4.498 1.00 98.69 96 ALA A C 1
ATOM 731 O O . ALA A 1 96 ? 2.282 1.907 -5.284 1.00 98.69 96 ALA A O 1
ATOM 732 N N . LEU A 1 97 ? 4.105 2.795 -4.330 1.00 98.50 97 LEU A N 1
ATOM 733 C CA . LEU A 1 97 ? 4.012 4.119 -4.961 1.00 98.50 97 LEU A CA 1
ATOM 734 C C . LEU A 1 97 ? 4.960 4.209 -6.166 1.00 98.50 97 LEU A C 1
ATOM 736 O O . LEU A 1 97 ? 6.173 4.097 -6.001 1.00 98.50 97 LEU A O 1
ATOM 740 N N . ASN A 1 98 ? 4.431 4.433 -7.368 1.00 97.94 98 ASN A N 1
ATOM 741 C CA . ASN A 1 98 ? 5.165 4.414 -8.642 1.00 97.94 98 ASN A CA 1
ATOM 742 C C . ASN A 1 98 ? 6.177 3.249 -8.709 1.00 97.94 98 ASN A C 1
ATOM 744 O O . ASN A 1 98 ? 7.372 3.494 -8.909 1.00 97.94 98 ASN A O 1
ATOM 748 N N . PRO A 1 99 ? 5.760 1.999 -8.420 1.00 97.75 99 PRO A N 1
ATOM 749 C CA . PRO A 1 99 ? 6.704 0.929 -8.138 1.00 97.75 99 PRO A CA 1
ATOM 750 C C . PRO A 1 99 ? 7.532 0.564 -9.362 1.00 97.75 99 PRO A C 1
ATOM 752 O O . PRO A 1 99 ? 7.055 0.650 -10.485 1.00 97.75 99 PRO A O 1
ATOM 755 N N . GLY A 1 100 ? 8.760 0.131 -9.112 1.00 95.44 100 GLY A N 1
ATOM 756 C CA . GLY A 1 100 ? 9.590 -0.579 -10.075 1.00 95.44 100 GLY A CA 1
ATOM 757 C C . GLY A 1 100 ? 10.361 -1.659 -9.331 1.00 95.44 100 GLY A C 1
ATOM 758 O O . GLY A 1 100 ? 10.686 -1.487 -8.154 1.00 95.44 100 GLY A O 1
ATOM 759 N N . LEU A 1 101 ? 10.631 -2.785 -9.981 1.00 95.62 101 LEU A N 1
ATOM 760 C CA . LEU A 1 101 ? 11.323 -3.902 -9.347 1.00 95.62 101 LEU A CA 1
ATOM 761 C C . LEU A 1 101 ? 12.064 -4.746 -10.376 1.00 95.62 101 LEU A C 1
ATOM 763 O O . LEU A 1 101 ? 11.555 -5.024 -11.458 1.00 95.62 101 LEU A O 1
ATOM 767 N N . ALA A 1 102 ? 13.246 -5.211 -9.998 1.00 94.06 102 ALA A N 1
ATOM 768 C CA . ALA A 1 102 ? 13.907 -6.334 -10.635 1.00 94.06 102 ALA A CA 1
ATOM 769 C C . ALA A 1 102 ? 14.653 -7.125 -9.559 1.00 94.06 102 ALA A C 1
ATOM 771 O O . ALA A 1 102 ? 15.380 -6.547 -8.751 1.00 94.06 102 ALA A O 1
ATOM 772 N N . ILE A 1 103 ? 14.478 -8.440 -9.559 1.00 95.44 103 ILE A N 1
ATOM 773 C CA . ILE A 1 103 ? 15.109 -9.371 -8.627 1.00 95.44 103 ILE A CA 1
ATOM 774 C C . ILE A 1 103 ? 16.154 -10.171 -9.395 1.00 95.44 103 ILE A C 1
ATOM 776 O O . ILE A 1 103 ? 15.897 -10.625 -10.513 1.00 95.44 103 ILE A O 1
ATOM 780 N N . GLN A 1 104 ? 17.341 -10.330 -8.811 1.00 94.94 104 GLN A N 1
ATOM 781 C CA . GLN A 1 104 ? 18.335 -11.247 -9.351 1.00 94.94 104 GLN A CA 1
ATOM 782 C C . GLN A 1 104 ? 17.893 -12.685 -9.083 1.00 94.94 104 GLN A C 1
ATOM 784 O O . GLN A 1 104 ? 17.820 -13.114 -7.933 1.00 94.94 104 GLN A O 1
ATOM 789 N N . ASP A 1 105 ? 17.642 -13.441 -10.146 1.00 95.31 105 ASP A N 1
ATOM 790 C CA . ASP A 1 105 ? 17.152 -14.811 -10.044 1.00 95.31 105 ASP A CA 1
ATOM 791 C C . ASP A 1 105 ? 17.769 -15.694 -11.138 1.00 95.31 105 ASP A C 1
ATOM 793 O O . ASP A 1 105 ? 17.457 -15.580 -12.320 1.00 95.31 105 ASP A O 1
ATOM 797 N N . TYR A 1 106 ? 18.659 -16.600 -10.733 1.00 94.69 106 TYR A N 1
ATOM 798 C CA . TYR A 1 106 ? 19.359 -17.511 -11.645 1.00 94.69 106 TYR A CA 1
ATOM 799 C C . TYR A 1 106 ? 18.508 -18.705 -12.101 1.00 94.69 106 TYR A C 1
ATOM 801 O O . TYR A 1 106 ? 18.957 -19.470 -12.957 1.00 94.69 106 TYR A O 1
ATOM 809 N N . GLU A 1 107 ? 17.334 -18.909 -11.502 1.00 95.38 107 GLU A N 1
ATOM 810 C CA . GLU A 1 107 ? 16.417 -19.994 -11.847 1.00 95.38 107 GLU A CA 1
ATOM 811 C C . GLU A 1 107 ? 15.350 -19.530 -12.842 1.00 95.38 107 GLU A C 1
ATOM 813 O O . GLU A 1 107 ? 15.054 -20.264 -13.784 1.00 95.38 107 GLU A O 1
ATOM 818 N N . ASN A 1 108 ? 14.807 -18.320 -12.656 1.00 94.88 108 ASN A N 1
ATOM 819 C CA . ASN A 1 108 ? 13.677 -17.817 -13.447 1.00 94.88 108 ASN A CA 1
ATOM 820 C C . ASN A 1 108 ? 14.035 -16.696 -14.439 1.00 94.88 108 ASN A C 1
ATOM 822 O O . ASN A 1 108 ? 13.250 -16.425 -15.350 1.00 94.88 108 ASN A O 1
ATOM 826 N N . CYS A 1 109 ? 15.199 -16.046 -14.308 1.00 95.38 109 CYS A N 1
ATOM 827 C CA . CYS A 1 109 ? 15.660 -15.049 -15.274 1.00 95.38 109 CYS A CA 1
ATOM 828 C C . CYS A 1 109 ? 16.705 -15.645 -16.229 1.00 95.38 109 CYS A C 1
ATOM 830 O O . CYS A 1 109 ? 17.693 -16.236 -15.807 1.00 95.38 109 CYS A O 1
ATOM 832 N N . ASP A 1 110 ? 16.545 -15.405 -17.535 1.00 94.12 110 ASP A N 1
ATOM 833 C CA . ASP A 1 110 ? 17.372 -16.044 -18.576 1.00 94.12 110 ASP A CA 1
ATOM 834 C C . ASP A 1 110 ? 18.435 -15.123 -19.203 1.00 94.12 110 ASP A C 1
ATOM 836 O O . ASP A 1 110 ? 19.134 -15.515 -20.144 1.00 94.12 110 ASP A O 1
ATOM 840 N N . ASN A 1 111 ? 18.553 -13.870 -18.743 1.00 92.50 111 ASN A N 1
ATOM 841 C CA . ASN A 1 111 ? 19.388 -12.871 -19.408 1.00 92.50 111 ASN A CA 1
ATOM 842 C C . ASN A 1 111 ? 20.671 -12.518 -18.625 1.00 92.50 111 ASN A C 1
ATOM 844 O O . ASN A 1 111 ? 20.652 -11.606 -17.792 1.00 92.50 111 ASN A O 1
ATOM 848 N N . PRO A 1 112 ? 21.823 -13.140 -18.948 1.00 91.94 112 PRO A N 1
ATOM 849 C CA . PRO A 1 112 ? 23.096 -12.828 -18.297 1.00 91.94 112 PRO A CA 1
ATOM 850 C C . PRO A 1 112 ? 23.610 -11.412 -18.587 1.00 91.94 112 PRO A C 1
ATOM 852 O O . PRO A 1 112 ? 24.508 -10.949 -17.896 1.00 91.94 112 PRO A O 1
ATOM 855 N N . ALA A 1 113 ? 23.094 -10.717 -19.610 1.00 94.38 113 ALA A N 1
ATOM 856 C CA . ALA A 1 113 ? 23.516 -9.348 -19.916 1.00 94.38 113 ALA A CA 1
ATOM 857 C C . ALA A 1 113 ? 23.000 -8.320 -18.894 1.00 94.38 113 ALA A C 1
ATOM 859 O O . ALA A 1 113 ? 23.537 -7.216 -18.829 1.00 94.38 113 ALA A O 1
ATOM 860 N N . TYR A 1 114 ? 21.980 -8.690 -18.117 1.00 89.44 114 TYR A N 1
ATOM 861 C CA . TYR A 1 114 ? 21.440 -7.907 -17.007 1.00 89.44 114 TYR A CA 1
ATOM 862 C C . TYR A 1 114 ? 21.743 -8.568 -15.661 1.00 89.44 114 TYR A C 1
ATOM 864 O O . TYR A 1 114 ? 20.961 -8.421 -14.734 1.00 89.44 114 TYR A O 1
ATOM 872 N N . ASP A 1 115 ? 22.820 -9.358 -15.566 1.00 93.31 115 ASP A N 1
ATOM 873 C CA . ASP A 1 115 ? 23.187 -10.106 -14.355 1.00 93.31 115 ASP A CA 1
ATOM 874 C C . ASP A 1 115 ? 22.014 -10.914 -13.764 1.00 93.31 115 ASP A C 1
ATOM 876 O O . ASP A 1 115 ? 21.883 -11.038 -12.549 1.00 93.31 115 ASP A O 1
ATOM 880 N N . TYR A 1 116 ? 21.155 -11.454 -14.639 1.00 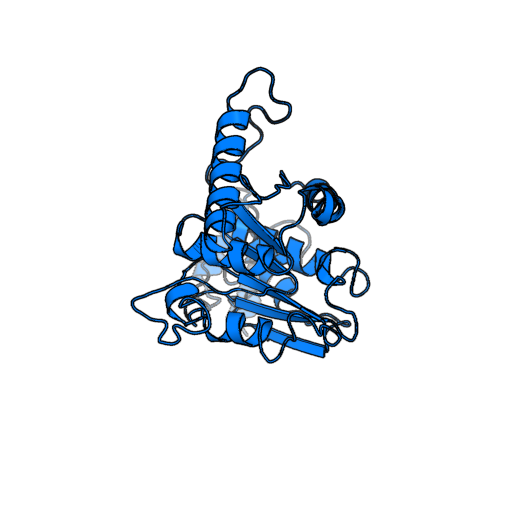94.62 116 TYR A N 1
ATOM 881 C CA . TYR A 1 116 ? 19.953 -12.216 -14.283 1.00 94.62 116 TYR A CA 1
ATOM 882 C C . TYR A 1 116 ? 18.936 -11.450 -13.422 1.00 94.62 116 TYR A C 1
ATOM 884 O O . TYR A 1 116 ? 18.136 -12.066 -12.728 1.00 94.62 116 TYR A O 1
ATOM 892 N N . TYR A 1 117 ? 18.927 -10.117 -13.485 1.00 95.06 117 TYR A N 1
ATOM 893 C CA . TYR A 1 117 ? 17.839 -9.309 -12.946 1.00 95.06 117 TYR A CA 1
ATOM 894 C C . TYR A 1 117 ? 16.639 -9.323 -13.894 1.00 95.06 117 TYR A C 1
ATOM 896 O O . TYR A 1 117 ? 16.761 -8.999 -15.080 1.00 95.06 117 TYR A O 1
ATOM 904 N N . CYS A 1 118 ? 15.468 -9.667 -13.371 1.00 95.06 118 CYS A N 1
ATOM 905 C CA . CYS A 1 118 ? 14.197 -9.529 -14.068 1.00 95.06 118 CYS A CA 1
ATOM 906 C C . CYS A 1 118 ? 13.039 -9.417 -13.070 1.00 95.06 118 CYS A C 1
ATOM 908 O O . CYS A 1 118 ? 13.243 -9.483 -11.862 1.00 95.06 118 CYS A O 1
ATOM 910 N N . LEU A 1 119 ? 11.824 -9.225 -13.577 1.00 95.94 119 LEU A N 1
ATOM 911 C CA . LEU A 1 119 ? 10.602 -9.337 -12.792 1.00 95.94 119 LEU A CA 1
ATOM 912 C C . LEU A 1 119 ? 9.728 -10.409 -13.441 1.00 95.94 119 LEU A C 1
ATOM 914 O O . LEU A 1 119 ? 9.373 -10.286 -14.617 1.00 95.94 119 LEU A O 1
ATOM 918 N N . VAL A 1 120 ? 9.403 -11.458 -12.689 1.00 96.81 120 VAL A N 1
ATOM 919 C CA . VAL A 1 120 ? 8.512 -12.555 -13.109 1.00 96.81 120 VAL A CA 1
ATOM 920 C C . VAL A 1 120 ? 7.385 -12.756 -12.087 1.00 96.81 120 VAL A C 1
ATOM 922 O O . VAL A 1 120 ? 7.503 -12.265 -10.962 1.00 96.81 120 VAL A O 1
ATOM 925 N N . PRO A 1 121 ? 6.280 -13.446 -12.440 1.00 97.44 121 PRO A N 1
ATOM 926 C CA . PRO A 1 121 ? 5.152 -13.649 -11.528 1.00 97.44 121 PRO A CA 1
ATOM 927 C C . PRO A 1 121 ? 5.531 -14.254 -10.171 1.00 97.44 121 PRO A C 1
ATOM 929 O O . PRO A 1 121 ? 4.958 -13.885 -9.148 1.00 97.44 121 PRO A O 1
ATOM 932 N N . GLU A 1 122 ? 6.523 -15.145 -10.139 1.00 96.50 122 GLU A N 1
ATOM 933 C CA . GLU A 1 122 ? 7.032 -15.781 -8.922 1.00 96.50 122 GLU A CA 1
ATOM 934 C C . GLU A 1 122 ? 7.541 -14.755 -7.899 1.00 96.50 122 GLU A C 1
ATOM 936 O O . GLU A 1 122 ? 7.387 -14.966 -6.697 1.00 96.50 122 GLU A O 1
ATOM 941 N N . HIS A 1 123 ? 8.080 -13.622 -8.362 1.00 97.94 123 HIS A N 1
ATOM 942 C CA . HIS A 1 123 ? 8.589 -12.550 -7.504 1.00 97.94 123 HIS A CA 1
ATOM 943 C C . HIS A 1 123 ? 7.488 -11.696 -6.875 1.00 97.94 123 HIS A C 1
ATOM 945 O O . HIS A 1 123 ? 7.790 -10.903 -5.997 1.00 97.94 123 HIS A O 1
ATOM 951 N N . LEU A 1 124 ? 6.227 -11.820 -7.295 1.00 98.25 124 LEU A N 1
ATOM 952 C CA . LEU A 1 124 ? 5.099 -11.060 -6.734 1.00 98.25 124 LEU A CA 1
ATOM 953 C C . LEU A 1 124 ? 3.956 -11.975 -6.266 1.00 98.25 124 LEU A C 1
ATOM 955 O O . LEU A 1 124 ? 2.823 -11.535 -6.071 1.00 98.25 124 LEU A O 1
ATOM 959 N N . ASN A 1 125 ? 4.247 -13.259 -6.052 1.00 98.19 125 ASN A N 1
ATOM 960 C CA . ASN A 1 125 ? 3.285 -14.237 -5.561 1.00 98.19 125 ASN A CA 1
ATOM 961 C C . ASN A 1 125 ? 3.169 -14.186 -4.026 1.00 98.19 125 ASN A C 1
ATOM 963 O O . ASN A 1 125 ? 3.896 -14.873 -3.311 1.00 98.19 125 ASN A O 1
ATOM 967 N N . HIS A 1 126 ? 2.244 -13.368 -3.522 1.00 98.50 126 HIS A N 1
ATOM 968 C CA . HIS A 1 126 ? 1.939 -13.216 -2.096 1.00 98.50 126 HIS A CA 1
ATOM 969 C C . HIS A 1 126 ? 0.431 -13.119 -1.850 1.00 98.50 126 HIS A C 1
ATOM 971 O O . HIS A 1 126 ? -0.332 -12.838 -2.772 1.00 98.50 126 HIS A O 1
ATOM 977 N N . SER A 1 127 ? 0.000 -13.295 -0.595 1.00 98.25 127 SER A N 1
ATOM 978 C CA . SER A 1 127 ? -1.406 -13.177 -0.169 1.00 98.25 127 SER A CA 1
ATOM 979 C C . SER A 1 127 ? -1.769 -11.842 0.492 1.00 98.25 127 SER A C 1
ATOM 981 O O . SER A 1 127 ? -2.943 -11.610 0.764 1.00 98.25 127 SER A O 1
ATOM 983 N N . SER A 1 128 ? -0.795 -10.972 0.779 1.00 98.56 128 SER A N 1
ATOM 984 C CA . SER A 1 128 ? -1.058 -9.676 1.422 1.00 98.56 128 SER A CA 1
ATOM 985 C C . SER A 1 128 ? -1.726 -8.687 0.455 1.00 98.56 128 SER A C 1
ATOM 987 O O . SER A 1 128 ? -1.215 -8.519 -0.653 1.00 98.56 128 SER A O 1
ATOM 989 N N . PRO A 1 129 ? -2.822 -8.014 0.846 1.00 98.75 129 PRO A N 1
ATOM 990 C CA . PRO A 1 129 ? -3.479 -7.001 0.026 1.00 98.75 129 PRO A CA 1
ATOM 991 C C . PRO A 1 129 ? -2.534 -5.888 -0.443 1.00 98.75 129 PRO A C 1
ATOM 993 O O . PRO A 1 129 ? -1.818 -5.306 0.372 1.00 98.75 129 PRO A O 1
ATOM 996 N N . VAL A 1 130 ? -2.560 -5.540 -1.733 1.00 98.88 130 VAL A N 1
ATOM 997 C CA . VAL A 1 130 ? -1.692 -4.500 -2.314 1.00 98.88 130 VAL A CA 1
ATOM 998 C C . VAL A 1 130 ? -2.463 -3.362 -2.991 1.00 98.88 130 VAL A C 1
ATOM 1000 O O . VAL A 1 130 ? -3.250 -3.570 -3.914 1.00 98.88 130 VAL A O 1
ATOM 1003 N N . LEU A 1 131 ? -2.178 -2.131 -2.568 1.00 98.88 131 LEU A N 1
ATOM 1004 C CA . LEU A 1 131 ? -2.537 -0.912 -3.282 1.00 98.88 131 LEU A CA 1
ATOM 1005 C C . LEU A 1 131 ? -1.336 -0.446 -4.104 1.00 98.88 131 LEU A C 1
ATOM 1007 O O . LEU A 1 131 ? -0.280 -0.130 -3.559 1.00 98.88 131 LEU A O 1
ATOM 1011 N N . ILE A 1 132 ? -1.513 -0.376 -5.416 1.00 98.88 132 ILE A N 1
ATOM 1012 C CA . ILE A 1 132 ? -0.534 0.125 -6.371 1.00 98.88 132 ILE A CA 1
ATOM 1013 C C . ILE A 1 132 ? -0.993 1.503 -6.824 1.00 98.88 132 ILE A C 1
ATOM 1015 O O . ILE A 1 132 ? -2.084 1.662 -7.371 1.00 98.88 132 ILE A O 1
ATOM 1019 N N . ILE A 1 133 ? -0.146 2.502 -6.622 1.00 98.62 133 ILE A N 1
ATOM 1020 C CA . ILE A 1 133 ? -0.384 3.866 -7.078 1.00 98.62 133 ILE A CA 1
ATOM 1021 C C . ILE A 1 133 ? 0.647 4.196 -8.147 1.00 98.62 133 ILE A C 1
ATOM 1023 O O . ILE A 1 133 ? 1.830 3.928 -7.970 1.00 98.62 133 ILE A O 1
ATOM 1027 N N . SER A 1 134 ? 0.215 4.777 -9.257 1.00 98.12 134 SER A N 1
ATOM 1028 C CA . SER A 1 134 ? 1.085 5.180 -10.368 1.00 98.12 134 SER A CA 1
ATOM 1029 C C . SER A 1 134 ? 0.705 6.568 -10.880 1.00 98.12 134 SER A C 1
ATOM 1031 O O . SER A 1 134 ? -0.178 7.231 -10.329 1.00 98.12 134 SER A O 1
ATOM 1033 N N . SER A 1 135 ? 1.417 7.076 -11.881 1.00 97.75 135 SER A N 1
ATOM 1034 C CA . SER A 1 135 ? 1.152 8.396 -12.457 1.00 97.75 135 SER A CA 1
ATOM 1035 C C . SER A 1 135 ? 1.354 8.354 -13.962 1.00 97.75 135 SER A C 1
ATOM 1037 O O . SER A 1 135 ? 2.403 7.907 -14.417 1.00 97.75 135 SER A O 1
ATOM 1039 N N . GLU A 1 136 ? 0.390 8.877 -14.715 1.00 96.88 136 GLU A N 1
ATOM 1040 C CA . GLU A 1 136 ? 0.372 8.864 -16.185 1.00 96.88 136 GLU A CA 1
ATOM 1041 C C . GLU A 1 136 ? 1.658 9.431 -16.810 1.00 96.88 136 GLU A C 1
ATOM 1043 O O . GLU A 1 136 ? 2.144 8.954 -17.834 1.00 96.88 136 GLU A O 1
ATOM 1048 N N . GLY A 1 137 ? 2.228 10.470 -16.192 1.00 96.38 137 GLY A N 1
ATOM 1049 C CA . GLY A 1 137 ? 3.450 11.122 -16.665 1.00 96.38 137 GLY A CA 1
ATOM 1050 C C . GLY A 1 137 ? 4.760 10.495 -16.175 1.00 96.38 137 GLY A C 1
ATOM 1051 O O . GLY A 1 137 ? 5.814 11.121 -16.322 1.00 96.38 137 GLY A O 1
ATOM 1052 N N . ASP A 1 138 ? 4.727 9.323 -15.539 1.00 97.00 138 ASP A N 1
ATOM 1053 C CA . ASP A 1 138 ? 5.931 8.614 -15.104 1.00 97.00 138 ASP A CA 1
ATOM 1054 C C . ASP A 1 138 ? 6.704 8.042 -16.304 1.00 97.00 138 ASP A C 1
ATOM 1056 O O . ASP A 1 138 ? 6.18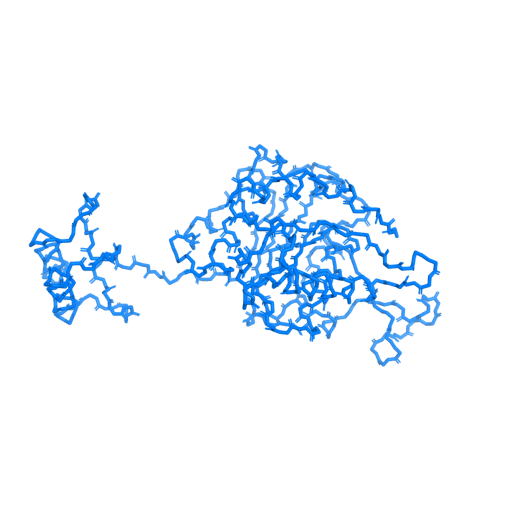8 7.249 -17.087 1.00 97.00 138 ASP A O 1
ATOM 1060 N N . ILE A 1 139 ? 7.959 8.469 -16.459 1.00 94.75 139 ILE A N 1
ATOM 1061 C CA . ILE A 1 139 ? 8.865 7.997 -17.517 1.00 94.75 139 ILE A CA 1
ATOM 1062 C C . ILE A 1 139 ? 9.984 7.099 -16.983 1.00 94.75 139 ILE A C 1
ATOM 1064 O O . ILE A 1 139 ? 10.745 6.554 -17.781 1.00 94.75 139 ILE A O 1
ATOM 1068 N N . GLU A 1 140 ? 10.131 7.013 -15.658 1.00 92.69 140 GLU A N 1
ATOM 1069 C CA . GLU A 1 140 ? 11.142 6.177 -15.005 1.00 92.69 140 GLU A CA 1
ATOM 1070 C C . GLU A 1 140 ? 10.571 4.783 -14.768 1.00 92.69 140 GLU A C 1
ATOM 1072 O O . GLU A 1 140 ? 11.192 3.816 -15.202 1.00 92.69 140 GLU A O 1
ATOM 1077 N N . ASN A 1 141 ? 9.358 4.722 -14.203 1.00 90.44 141 ASN A N 1
ATOM 1078 C CA . ASN A 1 141 ? 8.581 3.497 -14.014 1.00 90.44 141 ASN A CA 1
ATOM 1079 C C . ASN A 1 141 ? 7.174 3.655 -14.638 1.00 90.44 141 ASN A C 1
ATOM 1081 O O . ASN A 1 141 ? 6.187 3.817 -13.910 1.00 90.44 141 ASN A O 1
ATOM 1085 N N . PRO A 1 142 ? 7.052 3.707 -15.978 1.00 89.69 142 PRO A N 1
ATOM 1086 C CA . PRO A 1 142 ? 5.779 3.976 -16.641 1.00 89.69 142 PRO A CA 1
ATOM 1087 C C . PRO A 1 142 ? 4.711 2.929 -16.311 1.00 89.69 142 PRO A C 1
ATOM 1089 O O . PRO A 1 142 ? 4.981 1.727 -16.302 1.00 89.69 142 PRO A O 1
ATOM 1092 N N . THR A 1 143 ? 3.466 3.371 -16.122 1.00 86.62 143 THR A N 1
ATOM 1093 C CA . THR A 1 143 ? 2.357 2.518 -15.664 1.00 86.62 143 THR A CA 1
ATOM 1094 C C . THR A 1 143 ? 2.198 1.238 -16.481 1.00 86.62 143 THR A C 1
ATOM 1096 O O . THR A 1 143 ? 2.165 0.156 -15.900 1.00 86.62 143 THR A O 1
ATOM 1099 N N . ASP A 1 144 ? 2.163 1.335 -17.814 1.00 86.25 144 ASP A N 1
ATOM 1100 C CA . ASP A 1 144 ? 1.928 0.193 -18.713 1.00 86.25 144 ASP A CA 1
ATOM 1101 C C . ASP A 1 144 ? 3.002 -0.906 -18.620 1.00 86.25 144 ASP A C 1
ATOM 1103 O O . ASP A 1 144 ? 2.738 -2.053 -18.991 1.00 86.25 144 ASP A O 1
ATOM 1107 N N . ILE A 1 145 ? 4.214 -0.570 -18.164 1.00 89.06 145 ILE A N 1
ATOM 1108 C CA . ILE A 1 145 ? 5.356 -1.494 -18.129 1.00 89.06 145 ILE A CA 1
ATOM 1109 C C . ILE A 1 145 ? 5.853 -1.810 -16.718 1.00 89.06 145 ILE A C 1
ATOM 1111 O O . ILE A 1 145 ? 6.584 -2.779 -16.571 1.00 89.06 145 ILE A O 1
ATOM 1115 N N . ASP A 1 146 ? 5.438 -1.063 -15.697 1.00 93.31 146 ASP A N 1
ATOM 1116 C CA . ASP A 1 146 ? 5.815 -1.320 -14.307 1.00 93.31 146 ASP A CA 1
ATOM 1117 C C . ASP A 1 146 ? 4.578 -1.560 -13.439 1.00 93.31 146 ASP A C 1
ATOM 1119 O O . ASP A 1 146 ? 4.270 -2.704 -13.105 1.00 93.31 146 ASP A O 1
ATOM 1123 N N . ALA A 1 147 ? 3.805 -0.523 -13.106 1.00 95.25 147 ALA A N 1
ATOM 1124 C CA . ALA A 1 147 ? 2.660 -0.655 -12.197 1.00 95.25 147 ALA A CA 1
ATOM 1125 C C . ALA A 1 147 ? 1.605 -1.673 -12.684 1.00 95.25 147 ALA A C 1
ATOM 1127 O O . ALA A 1 147 ? 1.063 -2.440 -11.885 1.00 95.25 147 ALA A O 1
ATOM 1128 N N . ALA A 1 148 ? 1.358 -1.744 -13.995 1.00 96.44 148 ALA A N 1
ATOM 1129 C CA . ALA A 1 148 ? 0.496 -2.752 -14.603 1.00 96.44 148 ALA A CA 1
ATOM 1130 C C . ALA A 1 148 ? 1.102 -4.163 -14.521 1.00 96.44 148 ALA A C 1
ATOM 1132 O O . ALA A 1 148 ? 0.361 -5.128 -14.334 1.00 96.44 148 ALA A O 1
ATOM 1133 N N . ILE A 1 149 ? 2.431 -4.312 -14.612 1.00 97.44 149 ILE A N 1
ATOM 1134 C CA . ILE A 1 149 ? 3.103 -5.601 -14.379 1.00 97.44 149 ILE A CA 1
ATOM 1135 C C . ILE A 1 149 ? 2.931 -6.019 -12.921 1.00 97.44 149 ILE A C 1
ATOM 1137 O O . ILE A 1 149 ? 2.498 -7.143 -12.674 1.00 97.44 149 ILE A O 1
ATOM 1141 N N . HIS A 1 150 ? 3.177 -5.112 -11.972 1.00 98.38 150 HIS A N 1
ATOM 1142 C CA . HIS A 1 150 ? 2.943 -5.362 -10.551 1.00 98.38 150 HIS A CA 1
ATOM 1143 C C . HIS A 1 150 ? 1.505 -5.843 -10.298 1.00 98.38 150 HIS A C 1
ATOM 1145 O O . HIS A 1 150 ? 1.295 -6.875 -9.658 1.00 98.38 150 HIS A O 1
ATOM 1151 N N . TYR A 1 151 ? 0.510 -5.167 -10.880 1.00 98.56 151 TYR A N 1
ATOM 1152 C CA . TYR A 1 151 ? -0.896 -5.556 -10.762 1.00 98.56 151 TYR A CA 1
ATOM 1153 C C . TYR A 1 151 ? -1.192 -6.927 -11.392 1.00 98.56 151 TYR A C 1
ATOM 1155 O O . TYR A 1 151 ? -1.867 -7.760 -10.786 1.00 98.56 151 TYR A O 1
ATOM 1163 N N . ASN A 1 152 ? -0.682 -7.191 -12.598 1.00 98.25 152 ASN A N 1
ATOM 1164 C CA . ASN A 1 152 ? -0.962 -8.422 -13.342 1.00 98.25 152 ASN A CA 1
ATOM 1165 C C . ASN A 1 152 ? -0.261 -9.656 -12.761 1.00 98.25 152 ASN A C 1
ATOM 1167 O O . ASN A 1 152 ? -0.807 -10.754 -12.828 1.00 98.25 152 ASN A O 1
ATOM 1171 N N . TYR A 1 153 ? 0.942 -9.493 -12.213 1.00 98.44 153 TYR A N 1
ATOM 1172 C CA . TYR A 1 153 ? 1.711 -10.583 -11.608 1.00 98.44 153 TYR A CA 1
ATOM 1173 C C . TYR A 1 153 ? 1.257 -10.914 -10.187 1.00 98.44 153 TYR A C 1
ATOM 1175 O O . TYR A 1 153 ? 1.440 -12.046 -9.744 1.00 98.44 153 TYR A O 1
ATOM 1183 N N . THR A 1 154 ? 0.610 -9.971 -9.497 1.00 98.62 154 THR A N 1
ATOM 1184 C CA . THR A 1 154 ? -0.045 -10.252 -8.215 1.00 98.62 154 THR A CA 1
ATOM 1185 C C . THR A 1 154 ? -1.185 -11.266 -8.420 1.00 98.62 154 THR A C 1
ATOM 1187 O O . THR A 1 154 ? -2.047 -11.027 -9.276 1.00 98.62 154 THR A O 1
ATOM 1190 N N . PRO A 1 155 ? -1.257 -12.367 -7.644 1.00 98.50 155 PRO A N 1
ATOM 1191 C CA . PRO A 1 155 ? -2.302 -13.380 -7.790 1.00 98.50 155 PRO A CA 1
ATOM 1192 C C . PRO A 1 155 ? -3.725 -12.808 -7.714 1.00 98.50 155 PRO A C 1
ATOM 1194 O O . PRO A 1 155 ? -4.015 -11.949 -6.891 1.00 98.50 155 PRO A O 1
ATOM 1197 N N . GLU A 1 156 ? -4.654 -13.343 -8.513 1.00 97.38 156 GLU A N 1
ATOM 1198 C CA . GLU A 1 156 ? -6.076 -12.949 -8.453 1.00 97.38 156 GLU A CA 1
ATOM 1199 C C . GLU A 1 156 ? -6.755 -13.303 -7.121 1.00 97.38 156 GLU A C 1
ATOM 1201 O O . GLU A 1 156 ? -7.782 -12.726 -6.781 1.00 97.38 156 GLU A O 1
ATOM 1206 N N . SER A 1 157 ? -6.191 -14.242 -6.357 1.00 96.75 157 SER A N 1
ATOM 1207 C CA . SER A 1 157 ? -6.647 -14.568 -5.000 1.00 96.75 157 SER A CA 1
ATOM 1208 C C . SER A 1 157 ? -6.271 -13.513 -3.956 1.00 96.75 157 SER A C 1
ATOM 1210 O O . SER A 1 157 ? -6.698 -13.624 -2.810 1.00 96.75 157 SER A O 1
ATOM 1212 N N . THR A 1 158 ? -5.445 -12.537 -4.327 1.00 98.31 158 THR A N 1
ATOM 1213 C CA . THR A 1 158 ? -4.954 -11.478 -3.449 1.00 98.31 158 THR A CA 1
ATOM 1214 C C . THR A 1 158 ? -5.696 -10.193 -3.773 1.00 98.31 158 THR A C 1
ATOM 1216 O O . THR A 1 158 ? -5.755 -9.796 -4.938 1.00 98.31 158 THR A O 1
ATOM 1219 N N . SER A 1 159 ? -6.264 -9.538 -2.757 1.00 98.31 159 SER A N 1
ATOM 1220 C CA . SER A 1 159 ? -6.910 -8.235 -2.934 1.00 98.31 159 SER A CA 1
ATOM 1221 C C . SER A 1 159 ? -5.899 -7.227 -3.473 1.00 98.31 159 SER A C 1
ATOM 1223 O O . SER A 1 159 ? -4.857 -6.990 -2.861 1.00 98.31 159 SER A O 1
ATOM 1225 N N . LYS A 1 160 ? -6.188 -6.640 -4.629 1.00 98.69 160 LYS A N 1
ATOM 1226 C CA . LYS A 1 160 ? -5.288 -5.718 -5.313 1.00 98.69 160 LYS A CA 1
ATOM 1227 C C . LYS A 1 160 ? -6.045 -4.588 -5.980 1.00 98.69 160 LYS A C 1
ATOM 1229 O O . LYS A 1 160 ? -7.100 -4.794 -6.582 1.00 98.69 160 LYS A O 1
ATOM 1234 N N . MET A 1 161 ? -5.454 -3.405 -5.922 1.00 98.75 161 MET A N 1
ATOM 1235 C CA . MET A 1 161 ? -5.966 -2.194 -6.547 1.00 98.75 161 MET A CA 1
ATOM 1236 C C . MET A 1 161 ? -4.834 -1.468 -7.273 1.00 98.75 161 MET A C 1
ATOM 1238 O O . MET A 1 161 ? -3.738 -1.354 -6.738 1.00 98.75 161 MET A O 1
ATOM 1242 N N . LEU A 1 162 ? -5.098 -0.977 -8.481 1.00 98.69 162 LEU A N 1
ATOM 1243 C CA . LEU A 1 162 ? -4.240 -0.069 -9.234 1.00 98.69 162 LEU A CA 1
ATOM 1244 C C . LEU A 1 162 ? -4.981 1.252 -9.419 1.00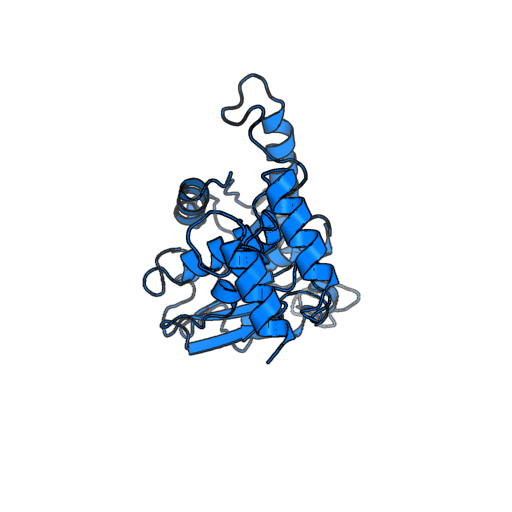 98.69 162 LEU A C 1
ATOM 1246 O O . LEU A 1 162 ? -6.047 1.281 -10.030 1.00 98.69 162 LEU A O 1
ATOM 1250 N N . PHE A 1 163 ? -4.397 2.332 -8.914 1.00 98.44 163 PHE A N 1
ATOM 1251 C CA . PHE A 1 163 ? -4.854 3.704 -9.093 1.00 98.44 163 PHE A CA 1
ATOM 1252 C C . PHE A 1 163 ? -3.760 4.497 -9.821 1.00 98.44 163 PHE A C 1
ATOM 1254 O O . PHE A 1 163 ? -2.712 4.808 -9.255 1.00 98.44 163 PHE A O 1
ATOM 1261 N N . GLU A 1 164 ? -3.996 4.821 -11.090 1.00 98.44 164 GLU A N 1
ATOM 1262 C CA . GLU A 1 164 ? -3.137 5.713 -11.867 1.00 98.44 164 GLU A CA 1
ATOM 1263 C C . GLU A 1 164 ? -3.667 7.146 -11.803 1.00 98.44 164 GLU A C 1
ATOM 1265 O O . GLU A 1 164 ? -4.776 7.433 -12.264 1.00 98.44 164 GLU A O 1
ATOM 1270 N N . LEU A 1 165 ? -2.861 8.054 -11.254 1.00 98.12 165 LEU A N 1
ATOM 1271 C CA . LEU A 1 165 ? -3.162 9.481 -11.245 1.00 98.12 165 LEU A CA 1
ATOM 1272 C C . LEU A 1 165 ? -3.069 10.085 -12.651 1.00 98.12 165 LEU A C 1
ATOM 1274 O O . LEU A 1 165 ? -2.085 9.867 -13.360 1.00 98.12 165 LEU A O 1
ATOM 1278 N N . GLU A 1 166 ? -4.053 10.913 -13.004 1.00 97.31 166 GLU A N 1
ATOM 1279 C CA . GLU A 1 166 ? -4.037 11.762 -14.196 1.00 97.31 166 GLU A CA 1
ATOM 1280 C C . GLU A 1 166 ? -2.851 12.740 -14.134 1.00 97.31 166 GLU A C 1
ATOM 1282 O O . GLU A 1 166 ? -2.635 13.457 -13.146 1.00 97.31 166 GLU A O 1
ATOM 1287 N N . GLY A 1 167 ? -2.056 12.778 -15.204 1.00 94.69 167 GLY A N 1
ATOM 1288 C CA . GLY A 1 167 ? -0.817 13.539 -15.267 1.00 94.69 167 GLY A CA 1
ATOM 1289 C C . GLY A 1 167 ? 0.254 13.075 -14.269 1.00 94.69 167 GLY A C 1
ATOM 1290 O O . GLY A 1 167 ? 0.564 11.894 -14.128 1.00 94.69 167 GLY A O 1
ATOM 1291 N N . GLY A 1 168 ? 0.900 14.035 -13.604 1.00 94.25 168 GLY A N 1
ATOM 1292 C CA . GLY A 1 168 ? 1.993 13.759 -12.668 1.00 94.25 168 GLY A CA 1
ATOM 1293 C C . GLY A 1 168 ? 3.328 13.391 -13.330 1.00 94.25 168 GLY A C 1
ATOM 1294 O O . GLY A 1 168 ? 3.570 13.689 -14.497 1.00 94.25 168 GLY A O 1
ATOM 1295 N N . ASN A 1 169 ? 4.239 12.835 -12.534 1.00 96.56 169 ASN A N 1
ATOM 1296 C CA . ASN A 1 169 ? 5.543 12.297 -12.930 1.00 96.56 169 ASN A CA 1
ATOM 1297 C C . ASN A 1 169 ? 5.998 11.246 -11.901 1.00 96.56 169 ASN A C 1
ATOM 1299 O O . ASN A 1 169 ? 5.281 10.982 -10.938 1.00 96.56 169 ASN A O 1
ATOM 1303 N N . HIS A 1 170 ? 7.206 10.697 -12.057 1.00 96.81 170 HIS A N 1
ATOM 1304 C CA . HIS A 1 170 ? 7.738 9.672 -11.151 1.00 96.81 170 HIS A CA 1
ATOM 1305 C C . HIS A 1 170 ? 7.699 10.062 -9.662 1.00 96.81 170 HIS A C 1
ATOM 1307 O O . HIS A 1 170 ? 7.418 9.238 -8.795 1.00 96.81 170 HIS A O 1
ATOM 1313 N N . GLY A 1 171 ? 7.937 11.337 -9.342 1.00 96.75 171 GLY A N 1
ATOM 1314 C CA . GLY A 1 171 ? 7.926 11.851 -7.973 1.00 96.75 171 GLY A CA 1
ATOM 1315 C C . GLY A 1 171 ? 6.535 12.170 -7.420 1.00 96.75 171 GLY A C 1
ATOM 1316 O O . GLY A 1 171 ? 6.432 12.546 -6.255 1.00 96.75 171 GLY A O 1
ATOM 1317 N N . THR A 1 172 ? 5.463 12.045 -8.208 1.00 97.06 172 THR A N 1
ATOM 1318 C CA . THR A 1 172 ? 4.097 12.352 -7.753 1.00 97.06 172 THR A CA 1
ATOM 1319 C C . THR A 1 172 ? 3.681 11.481 -6.567 1.00 97.06 172 THR A C 1
ATOM 1321 O O . THR A 1 172 ? 3.077 12.004 -5.625 1.00 97.06 172 THR A O 1
ATOM 1324 N N . GLY A 1 173 ? 4.070 10.200 -6.555 1.00 96.12 173 GLY A N 1
ATOM 1325 C CA . GLY A 1 173 ? 3.816 9.280 -5.445 1.00 96.12 173 GLY A CA 1
ATOM 1326 C C . GLY A 1 173 ? 4.500 9.657 -4.126 1.00 96.12 173 GLY A C 1
ATOM 1327 O O . GLY A 1 173 ? 4.091 9.178 -3.076 1.00 96.12 173 GLY A O 1
ATOM 1328 N N . LEU A 1 174 ? 5.499 10.549 -4.121 1.00 97.38 174 LEU A N 1
ATOM 1329 C CA . LEU A 1 174 ? 6.162 10.996 -2.885 1.00 97.38 174 LEU A CA 1
ATOM 1330 C C . LEU A 1 174 ? 5.308 11.939 -2.034 1.00 97.38 174 LEU A C 1
ATOM 1332 O O . LEU A 1 174 ? 5.589 12.115 -0.848 1.00 97.38 174 LEU A O 1
ATOM 1336 N N . ASN A 1 175 ? 4.293 12.557 -2.635 1.00 97.94 175 ASN A N 1
ATOM 1337 C CA . ASN A 1 175 ? 3.436 13.521 -1.969 1.00 97.94 175 ASN A CA 1
ATOM 1338 C C . ASN A 1 175 ? 2.047 12.906 -1.711 1.00 97.94 175 ASN A C 1
ATOM 1340 O O . ASN A 1 175 ? 1.281 12.757 -2.665 1.00 97.94 175 ASN A O 1
ATOM 1344 N N . PRO A 1 176 ? 1.670 12.619 -0.449 1.00 98.38 176 PRO A N 1
ATOM 1345 C CA . PRO A 1 176 ? 0.344 12.080 -0.130 1.00 98.38 176 PRO A CA 1
ATOM 1346 C C . PRO A 1 176 ? -0.805 13.031 -0.505 1.00 98.38 176 PRO A C 1
ATOM 1348 O O . PRO A 1 176 ? -1.939 12.597 -0.660 1.00 98.38 176 PRO A O 1
ATOM 1351 N N . TYR A 1 177 ? -0.530 14.325 -0.704 1.00 98.31 177 TYR A N 1
ATOM 1352 C CA . TYR A 1 177 ? -1.531 15.318 -1.109 1.00 98.31 177 TYR A CA 1
ATOM 1353 C C . TYR A 1 177 ? -1.705 15.442 -2.635 1.00 98.31 177 TYR A C 1
ATOM 1355 O O . TYR A 1 177 ? -2.397 16.344 -3.113 1.00 98.31 177 TYR A O 1
ATOM 1363 N N . SER A 1 178 ? -1.044 14.588 -3.421 1.00 98.19 178 SER A N 1
ATOM 1364 C CA . SER A 1 178 ? -1.236 14.507 -4.874 1.00 98.19 178 SER A CA 1
ATOM 1365 C C . SER A 1 178 ? -2.674 14.101 -5.231 1.00 98.19 178 SER A C 1
ATOM 1367 O O . SER A 1 178 ? -3.391 13.531 -4.411 1.00 98.19 178 SER A O 1
ATOM 1369 N N . GLY A 1 179 ? -3.126 14.432 -6.447 1.00 96.69 179 GLY A N 1
ATOM 1370 C CA . GLY A 1 179 ? -4.504 14.133 -6.869 1.00 96.69 179 GLY A CA 1
ATOM 1371 C C . GLY A 1 179 ? -5.565 14.867 -6.042 1.00 96.69 179 GLY A C 1
ATOM 1372 O O . GLY A 1 179 ? -6.615 14.320 -5.745 1.00 96.69 179 GLY A O 1
ATOM 1373 N N . SER A 1 180 ? -5.273 16.097 -5.605 1.00 96.81 180 SER A N 1
ATOM 1374 C CA . SER A 1 180 ? -6.115 16.860 -4.665 1.00 96.81 180 SER A CA 1
ATOM 1375 C C . SER A 1 180 ? -6.293 16.211 -3.283 1.00 96.81 180 SER A C 1
ATOM 1377 O O . SER A 1 180 ? -7.213 16.586 -2.564 1.00 96.81 180 SER A O 1
ATOM 1379 N N . GLY A 1 181 ? -5.402 15.293 -2.892 1.00 97.94 181 GLY A N 1
ATOM 1380 C CA . GLY A 1 181 ? -5.464 14.562 -1.622 1.00 97.94 181 GLY A CA 1
ATOM 1381 C C . GLY A 1 181 ? -5.940 13.118 -1.762 1.00 97.94 181 GLY A C 1
ATOM 1382 O O . GLY A 1 181 ? -5.624 12.305 -0.898 1.00 97.94 181 GLY A O 1
ATOM 1383 N N . GLU A 1 182 ? -6.596 12.775 -2.875 1.00 98.31 182 GLU A N 1
ATOM 1384 C CA . GLU A 1 182 ? -7.205 11.455 -3.072 1.00 98.31 182 GLU A CA 1
ATOM 1385 C C . GLU A 1 182 ? -6.174 10.314 -3.062 1.00 98.31 182 GLU A C 1
ATOM 1387 O O . GLU A 1 182 ? -6.506 9.186 -2.705 1.00 98.31 182 GLU A O 1
ATOM 1392 N N . LEU A 1 183 ? -4.910 10.594 -3.417 1.00 98.50 183 LEU A N 1
ATOM 1393 C CA . LEU A 1 183 ? -3.825 9.615 -3.319 1.00 98.50 183 LEU A CA 1
ATOM 1394 C C . LEU A 1 183 ? -3.635 9.147 -1.868 1.00 98.50 183 LEU A C 1
ATOM 1396 O O . LEU A 1 183 ? -3.590 7.947 -1.594 1.00 98.50 183 LEU A O 1
ATOM 1400 N N . GLY A 1 184 ? -3.489 10.100 -0.947 1.00 98.62 184 GLY A N 1
ATOM 1401 C CA . GLY A 1 184 ? -3.286 9.824 0.469 1.00 98.62 184 GLY A CA 1
ATOM 1402 C C . GLY A 1 184 ? -4.544 9.250 1.106 1.00 98.62 184 GLY A C 1
ATOM 1403 O O . GLY A 1 184 ? -4.450 8.272 1.840 1.00 98.62 184 GLY A O 1
ATOM 1404 N N . GLU A 1 185 ? -5.715 9.793 0.767 1.00 98.69 185 GLU A N 1
ATOM 1405 C CA . GLU A 1 185 ? -7.008 9.296 1.252 1.00 98.69 185 GLU A CA 1
ATOM 1406 C C . GLU A 1 185 ? -7.200 7.820 0.886 1.00 98.69 185 GLU A C 1
ATOM 1408 O O . GLU A 1 185 ? -7.455 7.005 1.768 1.00 98.69 185 GLU A O 1
ATOM 1413 N N . LYS A 1 186 ? -6.932 7.436 -0.372 1.00 98.69 186 LYS A N 1
ATOM 1414 C CA . LYS A 1 186 ? -7.036 6.034 -0.803 1.00 98.69 186 LYS A CA 1
ATOM 1415 C C . LYS A 1 186 ? -6.067 5.114 -0.055 1.00 98.69 186 LYS A C 1
ATOM 1417 O O . LYS A 1 186 ? -6.422 3.981 0.261 1.00 98.69 186 LYS A O 1
ATOM 1422 N N . ALA A 1 187 ? -4.857 5.590 0.242 1.00 98.75 187 ALA A N 1
ATOM 1423 C CA . ALA A 1 187 ? -3.889 4.848 1.044 1.00 98.75 187 ALA A CA 1
ATOM 1424 C C . ALA A 1 187 ? -4.359 4.657 2.498 1.00 98.75 187 ALA A C 1
ATOM 1426 O O . ALA A 1 187 ? -4.183 3.575 3.052 1.00 98.75 187 ALA A O 1
ATOM 1427 N N . ILE A 1 188 ? -4.980 5.671 3.106 1.00 98.81 188 ILE A N 1
ATOM 1428 C CA . ILE A 1 188 ? -5.549 5.570 4.457 1.00 98.81 188 ILE A CA 1
ATOM 1429 C C . ILE A 1 188 ? -6.742 4.618 4.483 1.00 98.81 188 ILE A C 1
ATOM 1431 O O . ILE A 1 188 ? -6.779 3.746 5.346 1.00 98.81 188 ILE A O 1
ATOM 1435 N N . ASP A 1 189 ? -7.661 4.718 3.522 1.00 98.62 189 ASP A N 1
ATOM 1436 C CA . ASP A 1 189 ? -8.801 3.802 3.410 1.00 98.62 189 ASP A CA 1
ATOM 1437 C C . ASP A 1 189 ? -8.332 2.345 3.269 1.00 98.62 189 ASP A C 1
ATOM 1439 O O . ASP A 1 189 ? -8.886 1.439 3.891 1.00 98.62 189 ASP A O 1
ATOM 1443 N N . TRP A 1 190 ? -7.259 2.121 2.500 1.00 98.75 190 TRP A N 1
ATOM 1444 C CA . TRP A 1 190 ? -6.664 0.796 2.313 1.00 98.75 190 TRP A CA 1
ATOM 1445 C C . TRP A 1 190 ? -6.105 0.229 3.617 1.00 98.75 190 TRP A C 1
ATOM 1447 O O . TRP A 1 190 ? -6.310 -0.947 3.918 1.00 98.75 190 TRP A O 1
ATOM 1457 N N . LEU A 1 191 ? -5.424 1.063 4.408 1.00 98.81 191 LEU A N 1
ATOM 1458 C CA . LEU A 1 191 ? -4.915 0.670 5.721 1.00 98.81 191 LEU A CA 1
ATOM 1459 C C . LEU A 1 191 ? -6.051 0.449 6.721 1.00 98.81 191 LEU A C 1
ATOM 1461 O O . LEU A 1 191 ? -6.036 -0.558 7.415 1.00 98.81 191 LEU A O 1
ATOM 1465 N N . ASN A 1 192 ? -7.054 1.322 6.792 1.00 98.25 192 ASN A N 1
ATOM 1466 C CA . ASN A 1 192 ? -8.180 1.115 7.704 1.00 98.25 192 ASN A CA 1
ATOM 1467 C C . ASN A 1 192 ? -8.887 -0.214 7.413 1.00 98.25 192 ASN A C 1
ATOM 1469 O O . ASN A 1 192 ? -9.078 -1.016 8.324 1.00 98.25 192 ASN A O 1
ATOM 1473 N N . TYR A 1 193 ? -9.170 -0.502 6.142 1.00 97.06 193 TYR A N 1
ATOM 1474 C CA . TYR A 1 193 ? -9.838 -1.743 5.767 1.00 97.06 193 TYR A CA 1
ATOM 1475 C C . TYR A 1 193 ? -8.983 -2.992 6.025 1.00 97.06 193 TYR A C 1
ATOM 1477 O O . TYR A 1 193 ? -9.455 -3.941 6.641 1.00 97.06 193 TYR A O 1
ATOM 1485 N N . HIS A 1 194 ? -7.727 -3.019 5.567 1.00 97.31 194 HIS A N 1
ATOM 1486 C CA . HIS A 1 194 ? -6.920 -4.247 5.591 1.00 97.31 194 HIS A CA 1
ATOM 1487 C C . HIS A 1 194 ? -6.007 -4.403 6.810 1.00 97.31 194 HIS A C 1
ATOM 1489 O O . HIS A 1 194 ? -5.709 -5.528 7.202 1.00 97.31 194 HIS A O 1
ATOM 1495 N N . LEU A 1 195 ? -5.512 -3.302 7.383 1.00 97.31 195 LEU A N 1
ATOM 1496 C CA . LEU A 1 195 ? -4.617 -3.326 8.544 1.00 97.31 195 LEU A CA 1
ATOM 1497 C C . LEU A 1 195 ? -5.393 -3.274 9.864 1.00 97.31 195 LEU A C 1
ATOM 1499 O O . LEU A 1 195 ? -4.939 -3.867 10.839 1.00 97.31 195 LEU A O 1
ATOM 1503 N N . LEU A 1 196 ? -6.522 -2.557 9.901 1.00 95.62 196 LEU A N 1
ATOM 1504 C CA . LEU A 1 196 ? -7.353 -2.402 11.103 1.00 95.62 196 LEU A CA 1
ATOM 1505 C C . LEU A 1 196 ? -8.656 -3.218 11.058 1.00 95.62 196 LEU A C 1
ATOM 1507 O O . LEU A 1 196 ? -9.435 -3.140 12.005 1.00 95.62 196 LEU A O 1
ATOM 1511 N N . ASP A 1 197 ? -8.877 -3.994 9.990 1.00 92.25 197 ASP A N 1
ATOM 1512 C CA . ASP A 1 197 ? -10.093 -4.783 9.753 1.00 92.25 197 ASP A CA 1
ATOM 1513 C C . ASP A 1 197 ? -11.393 -3.939 9.825 1.00 92.25 197 ASP A C 1
ATOM 1515 O O . ASP A 1 197 ? -12.453 -4.429 10.221 1.00 92.25 197 ASP A O 1
ATOM 1519 N N . ASP A 1 198 ? -11.326 -2.654 9.448 1.00 91.31 198 ASP A N 1
ATOM 1520 C CA . ASP A 1 198 ? -12.464 -1.729 9.477 1.00 91.31 198 ASP A CA 1
ATOM 1521 C C . ASP A 1 198 ? -13.293 -1.833 8.187 1.00 91.31 198 ASP A C 1
ATOM 1523 O O . ASP A 1 198 ? -13.020 -1.188 7.168 1.00 91.31 198 ASP A O 1
ATOM 1527 N N . VAL A 1 199 ? -14.315 -2.690 8.235 1.00 85.94 199 VAL A N 1
ATOM 1528 C CA . VAL A 1 199 ? -15.165 -3.037 7.086 1.00 85.94 199 VAL A CA 1
ATOM 1529 C C . VAL A 1 199 ? -15.948 -1.857 6.505 1.00 85.94 199 VAL A C 1
ATOM 1531 O O . VAL A 1 199 ? -16.301 -1.906 5.325 1.00 85.94 199 VAL A O 1
ATOM 1534 N N . ASP A 1 200 ? -16.154 -0.780 7.271 1.00 84.94 200 ASP A N 1
ATOM 1535 C CA . ASP A 1 200 ? -16.895 0.405 6.819 1.00 84.94 200 ASP A CA 1
ATOM 1536 C C . ASP A 1 200 ? -16.158 1.141 5.675 1.00 84.94 200 ASP A C 1
ATOM 1538 O O . ASP A 1 200 ? -16.763 1.889 4.902 1.00 84.94 200 ASP A O 1
ATOM 1542 N N . TYR A 1 201 ? -14.851 0.898 5.503 1.00 91.06 201 TYR A N 1
ATOM 1543 C CA . TYR A 1 201 ? -14.045 1.491 4.429 1.00 91.06 201 TYR A CA 1
ATOM 1544 C C . TYR A 1 201 ? -14.141 0.757 3.089 1.00 91.06 201 TYR A C 1
ATOM 1546 O O . TYR A 1 201 ? -13.653 1.280 2.083 1.00 91.06 201 TYR A O 1
ATOM 1554 N N . CYS A 1 202 ? -14.778 -0.417 3.026 1.00 90.44 202 CYS A N 1
ATOM 1555 C CA . CYS A 1 202 ? -14.796 -1.210 1.798 1.00 90.44 202 CYS A CA 1
ATOM 1556 C C . CYS A 1 202 ? -15.470 -0.460 0.633 1.00 90.44 202 CYS A C 1
ATOM 1558 O O . CYS A 1 202 ? -14.869 -0.288 -0.430 1.00 90.44 202 CYS A O 1
ATOM 1560 N N . ASP A 1 203 ? -16.679 0.072 0.831 1.00 87.81 203 ASP A N 1
ATOM 1561 C CA . ASP A 1 203 ? -17.388 0.810 -0.226 1.00 87.81 203 ASP A CA 1
ATOM 1562 C C . ASP A 1 203 ? -16.624 2.072 -0.650 1.00 87.81 203 ASP A C 1
ATOM 1564 O O . ASP A 1 203 ? -16.536 2.403 -1.836 1.00 87.81 203 ASP A O 1
ATOM 1568 N N . THR A 1 204 ? -15.990 2.749 0.311 1.00 91.31 204 THR A N 1
ATOM 1569 C CA . THR A 1 204 ? -15.155 3.928 0.049 1.00 91.31 204 THR A CA 1
ATOM 1570 C C . THR A 1 204 ? -13.942 3.579 -0.819 1.00 91.31 204 THR A C 1
ATOM 1572 O O . THR A 1 204 ? -13.573 4.343 -1.720 1.00 91.31 204 THR A O 1
ATOM 1575 N N . LEU A 1 205 ? -13.357 2.392 -0.640 1.00 95.94 205 LEU A N 1
ATOM 1576 C CA . LEU A 1 205 ? -12.277 1.899 -1.490 1.00 95.94 205 LEU A CA 1
ATOM 1577 C C . LEU A 1 205 ? -12.712 1.726 -2.947 1.00 95.94 205 LEU A C 1
ATOM 1579 O O . LEU A 1 205 ? -11.924 2.053 -3.838 1.00 95.94 205 LEU A O 1
ATOM 1583 N N . LEU A 1 206 ? -13.953 1.305 -3.202 1.00 94.94 206 LEU A N 1
ATOM 1584 C CA . LEU A 1 206 ? -14.488 1.123 -4.557 1.00 94.94 206 LEU A CA 1
ATOM 1585 C C . LEU A 1 206 ? -14.825 2.437 -5.279 1.00 94.94 206 LEU A C 1
ATOM 1587 O O . LEU A 1 206 ? -14.954 2.438 -6.506 1.00 94.94 206 LEU A O 1
ATOM 1591 N N . ASN A 1 207 ? -14.921 3.561 -4.562 1.00 94.25 207 ASN A N 1
ATOM 1592 C CA . ASN A 1 207 ? -15.106 4.868 -5.188 1.00 94.25 207 ASN A CA 1
ATOM 1593 C C . ASN A 1 207 ? -13.876 5.244 -6.023 1.00 94.25 207 ASN A C 1
ATOM 1595 O O . ASN A 1 207 ? -12.769 5.387 -5.491 1.00 94.25 207 ASN A O 1
ATOM 1599 N N . ILE A 1 208 ? -14.094 5.432 -7.327 1.00 96.75 208 ILE A N 1
ATOM 1600 C CA . ILE A 1 208 ? -13.058 5.840 -8.279 1.00 96.75 208 ILE A CA 1
ATOM 1601 C C . ILE A 1 208 ? -12.680 7.304 -7.998 1.00 96.75 208 ILE A C 1
ATOM 1603 O O . ILE A 1 208 ? -13.557 8.170 -8.099 1.00 96.75 208 ILE A O 1
ATOM 1607 N N . PRO A 1 209 ? -11.408 7.598 -7.669 1.00 97.19 209 PRO A N 1
ATOM 1608 C CA . PRO A 1 209 ? -10.935 8.965 -7.470 1.00 97.19 209 PRO A CA 1
ATOM 1609 C C . PRO A 1 209 ? -11.165 9.840 -8.705 1.00 97.19 209 PRO A C 1
ATOM 1611 O O . PRO A 1 209 ? -10.984 9.394 -9.838 1.00 97.19 209 PRO A O 1
ATOM 1614 N N . SER A 1 210 ? -11.521 11.107 -8.499 1.00 97.75 210 SER A N 1
ATOM 1615 C CA . SER A 1 210 ? -11.707 12.064 -9.597 1.00 97.75 210 SER A CA 1
ATOM 1616 C C . SER A 1 210 ? -10.406 12.397 -10.331 1.00 97.75 210 SER A C 1
ATOM 1618 O O . SER A 1 210 ? -10.440 12.782 -11.496 1.00 97.75 210 SER A O 1
ATOM 1620 N N . SER A 1 211 ? -9.269 12.216 -9.660 1.00 97.69 211 SER A N 1
ATOM 1621 C CA . SER A 1 211 ? -7.920 12.353 -10.205 1.00 97.69 211 SER A CA 1
ATOM 1622 C C . SER A 1 211 ? -7.386 11.084 -10.876 1.00 97.69 211 SER A C 1
ATOM 1624 O O . SER A 1 211 ? -6.212 11.054 -11.239 1.00 97.69 211 SER A O 1
ATOM 1626 N N . ALA A 1 212 ? -8.196 10.032 -11.041 1.00 97.62 212 ALA A N 1
ATOM 1627 C CA . ALA A 1 212 ? -7.774 8.802 -11.706 1.00 97.62 212 ALA A CA 1
ATOM 1628 C C . ALA A 1 212 ? -7.913 8.886 -13.231 1.00 97.62 212 ALA A C 1
ATOM 1630 O O . ALA A 1 212 ? -8.993 9.169 -13.749 1.00 97.62 212 ALA A O 1
ATOM 1631 N N . THR A 1 213 ? -6.843 8.543 -13.951 1.00 97.12 213 THR A N 1
ATOM 1632 C CA . THR A 1 213 ? -6.921 8.228 -15.389 1.00 97.12 213 THR A CA 1
ATOM 1633 C C . THR A 1 213 ? -7.218 6.738 -15.610 1.00 97.12 213 THR A C 1
ATOM 1635 O O . THR A 1 213 ? -7.992 6.375 -16.497 1.00 97.12 213 THR A O 1
ATOM 1638 N N . GLN A 1 214 ? -6.694 5.868 -14.737 1.00 96.31 214 GLN A N 1
ATOM 1639 C CA . GLN A 1 214 ? -7.017 4.443 -14.692 1.00 96.31 214 GLN A CA 1
ATOM 1640 C C . GLN A 1 214 ? -7.260 3.990 -13.253 1.00 96.31 214 GLN A C 1
ATOM 1642 O O . GLN A 1 214 ? -6.587 4.422 -12.315 1.00 96.31 214 GLN A O 1
ATOM 1647 N N . PHE A 1 215 ? -8.225 3.088 -13.087 1.00 97.75 215 PHE A N 1
ATOM 1648 C CA . PHE A 1 215 ? -8.551 2.487 -11.803 1.00 97.75 215 PHE A CA 1
ATOM 1649 C C . PHE A 1 215 ? -9.003 1.041 -12.007 1.00 97.75 215 PHE A C 1
ATOM 1651 O O . PHE A 1 215 ? -10.001 0.788 -12.684 1.00 97.75 215 PHE A O 1
ATOM 1658 N N . TYR A 1 216 ? -8.276 0.093 -11.420 1.00 97.88 216 TYR A N 1
ATOM 1659 C CA . TYR A 1 216 ? -8.587 -1.334 -11.479 1.00 97.88 216 TYR A CA 1
ATOM 1660 C C . TYR A 1 216 ? -8.542 -1.927 -10.084 1.00 97.88 216 TYR A C 1
ATOM 1662 O O . TYR A 1 216 ? -7.662 -1.609 -9.294 1.00 97.88 216 TYR A O 1
ATOM 1670 N N . THR A 1 217 ? -9.464 -2.826 -9.775 1.00 98.19 217 THR A N 1
ATOM 1671 C CA . THR A 1 217 ? -9.457 -3.541 -8.504 1.00 98.19 217 THR A CA 1
ATOM 1672 C C . THR A 1 217 ? -10.152 -4.884 -8.661 1.00 98.19 217 THR A C 1
ATOM 1674 O O . THR A 1 217 ? -11.105 -4.996 -9.432 1.00 98.19 217 THR A O 1
ATOM 1677 N N . ASN A 1 218 ? -9.665 -5.901 -7.952 1.00 96.56 218 ASN A N 1
ATOM 1678 C CA . ASN A 1 218 ? -10.411 -7.145 -7.742 1.00 96.56 218 ASN A CA 1
ATOM 1679 C C . ASN A 1 218 ? -11.064 -7.186 -6.350 1.00 96.56 218 ASN A C 1
ATOM 1681 O O . ASN A 1 218 ? -11.664 -8.201 -5.998 1.00 96.56 218 ASN A O 1
ATOM 1685 N N . LEU A 1 219 ? -10.948 -6.102 -5.569 1.00 94.56 219 LEU A N 1
ATOM 1686 C CA . LEU A 1 219 ? -11.637 -5.968 -4.297 1.00 94.56 219 LEU A CA 1
ATOM 1687 C C . LEU A 1 219 ? -13.137 -6.094 -4.548 1.00 94.56 219 LEU A C 1
ATOM 1689 O O . LEU A 1 219 ? -13.727 -5.332 -5.314 1.00 94.56 219 LEU A O 1
ATOM 1693 N N . GLN A 1 220 ? -13.738 -7.071 -3.890 1.00 86.75 220 GLN A N 1
ATOM 1694 C CA . GLN A 1 220 ? -15.176 -7.239 -3.847 1.00 86.75 220 GLN A CA 1
ATOM 1695 C C . GLN A 1 220 ? -15.604 -6.939 -2.427 1.00 86.75 220 GLN A C 1
ATOM 1697 O O . GLN A 1 220 ? -15.253 -7.667 -1.499 1.00 86.75 220 GLN A O 1
ATOM 1702 N N . CYS A 1 221 ? -16.338 -5.848 -2.274 1.00 81.75 221 CYS A N 1
ATOM 1703 C CA . CYS A 1 221 ? -17.025 -5.581 -1.032 1.00 81.75 221 CYS A CA 1
ATOM 1704 C C . CYS A 1 221 ? -18.253 -6.464 -0.989 1.00 81.75 221 CYS A C 1
ATOM 1706 O O . CYS A 1 221 ? -19.007 -6.573 -1.960 1.00 81.75 221 CYS A O 1
ATOM 1708 N N . GLN A 1 222 ? -18.384 -7.163 0.126 1.00 64.25 222 GLN A N 1
ATOM 1709 C CA . GLN A 1 222 ? -19.583 -7.906 0.431 1.00 64.25 222 GLN A CA 1
ATOM 1710 C C . GLN A 1 222 ? -20.746 -6.909 0.388 1.00 64.25 222 GLN A C 1
ATOM 1712 O O . GLN A 1 222 ? -20.647 -5.878 1.048 1.00 64.25 222 GLN A O 1
ATOM 1717 N N . GLU A 1 223 ? -21.792 -7.150 -0.418 1.00 54.84 223 GLU A N 1
ATOM 1718 C CA . GLU A 1 223 ? -22.959 -6.260 -0.396 1.00 54.84 223 GLU A CA 1
ATOM 1719 C C . GLU A 1 223 ? -23.480 -6.222 1.037 1.00 54.84 223 GLU A C 1
ATOM 1721 O O . GLU A 1 223 ? -23.977 -7.219 1.565 1.00 54.84 223 GLU A O 1
ATOM 1726 N N . PHE A 1 224 ? -23.303 -5.073 1.679 1.00 59.84 224 PHE A N 1
ATOM 1727 C CA . PHE A 1 224 ? -23.815 -4.827 3.005 1.00 59.84 224 PHE A CA 1
ATOM 1728 C C . PHE A 1 224 ? -25.314 -4.598 2.867 1.00 59.84 224 PHE A C 1
ATOM 1730 O O . PHE A 1 224 ? -25.785 -3.491 2.595 1.00 59.84 224 PHE A O 1
ATOM 1737 N N . PHE A 1 225 ? -26.086 -5.674 2.979 1.00 73.94 225 PHE A N 1
ATOM 1738 C CA . PHE A 1 225 ? -27.527 -5.544 3.044 1.00 73.94 225 PHE A CA 1
ATOM 1739 C C . PHE A 1 225 ? -27.885 -5.012 4.422 1.00 73.94 225 PHE A C 1
ATOM 1741 O O . PHE A 1 225 ? -27.809 -5.726 5.415 1.00 73.94 225 PHE A O 1
ATOM 1748 N N . ALA A 1 226 ? -28.290 -3.747 4.482 1.00 83.88 226 ALA A N 1
ATOM 1749 C CA . ALA A 1 226 ? -28.880 -3.186 5.685 1.00 83.88 226 ALA A CA 1
ATOM 1750 C C . ALA A 1 226 ? -30.059 -4.091 6.108 1.00 83.88 226 ALA A C 1
ATOM 1752 O O . ALA A 1 226 ? -31.055 -4.212 5.390 1.00 83.88 226 ALA A O 1
ATOM 1753 N N . GLY A 1 227 ? -29.903 -4.782 7.238 1.00 87.94 227 GLY A N 1
ATOM 1754 C CA . GLY A 1 227 ? -30.827 -5.787 7.759 1.00 87.94 227 GLY A CA 1
ATOM 1755 C C . GLY A 1 227 ? -30.346 -7.240 7.683 1.00 87.94 227 GLY A C 1
ATOM 1756 O O . GLY A 1 227 ? -31.053 -8.095 8.204 1.00 87.94 227 GLY A O 1
ATOM 1757 N N . ASP A 1 228 ? -29.191 -7.533 7.079 1.00 91.50 228 ASP A N 1
ATOM 1758 C CA . ASP A 1 228 ? -28.518 -8.842 7.101 1.00 91.50 228 ASP A CA 1
ATOM 1759 C C . ASP A 1 228 ? -27.464 -8.855 8.215 1.00 91.50 228 ASP A C 1
ATOM 1761 O O . ASP A 1 228 ? -26.367 -8.315 8.081 1.00 91.50 228 ASP A O 1
ATOM 1765 N N . ILE A 1 229 ? -27.819 -9.427 9.362 1.00 92.31 229 ILE A N 1
ATOM 1766 C CA . ILE A 1 229 ? -27.010 -9.336 10.583 1.00 92.31 229 ILE A CA 1
ATOM 1767 C C . ILE A 1 229 ? -26.003 -10.482 10.678 1.00 92.31 229 ILE A C 1
ATOM 1769 O O . ILE A 1 229 ? -24.992 -10.359 11.373 1.00 92.31 229 ILE A O 1
ATOM 1773 N N . ASN A 1 230 ? -26.270 -11.616 10.024 1.00 88.50 230 ASN A N 1
ATOM 1774 C CA . ASN A 1 230 ? -25.357 -12.762 10.011 1.00 88.50 230 ASN A CA 1
ATOM 1775 C C . ASN A 1 230 ? -24.453 -12.818 8.767 1.00 88.50 230 ASN A C 1
ATOM 1777 O O . ASN A 1 230 ? -23.572 -13.681 8.724 1.00 88.50 230 ASN A O 1
ATOM 1781 N N . GLY A 1 231 ? -24.644 -11.913 7.803 1.00 84.75 231 GLY A N 1
ATOM 1782 C CA . GLY A 1 231 ? -23.840 -11.806 6.589 1.00 84.75 231 GLY A CA 1
ATOM 1783 C C . GLY A 1 231 ? -24.059 -12.966 5.617 1.00 84.75 231 GLY A C 1
ATOM 1784 O O . GLY A 1 231 ? -23.138 -13.310 4.868 1.00 84.75 231 GLY A O 1
ATOM 1785 N N . ASP A 1 232 ? -25.225 -13.623 5.670 1.00 84.50 232 ASP A N 1
ATOM 1786 C CA . ASP A 1 232 ? -25.568 -14.757 4.802 1.00 84.50 232 ASP A CA 1
ATOM 1787 C C . ASP A 1 232 ? -26.239 -14.349 3.478 1.00 84.50 232 ASP A C 1
ATOM 1789 O O . ASP A 1 232 ? -26.535 -15.214 2.643 1.00 84.50 232 ASP A O 1
ATOM 1793 N N . TYR A 1 233 ? -26.387 -13.041 3.257 1.00 82.94 233 TYR A N 1
ATOM 1794 C CA . TYR A 1 233 ? -27.008 -12.387 2.107 1.00 82.94 233 TYR A CA 1
ATOM 1795 C C . TYR A 1 233 ? -28.520 -12.594 1.988 1.00 82.94 233 TYR A C 1
ATOM 1797 O O . TYR A 1 233 ? -29.096 -12.378 0.915 1.00 82.94 233 TYR A O 1
ATOM 1805 N N . ILE A 1 234 ? -29.189 -13.034 3.055 1.00 88.94 234 ILE A N 1
ATOM 1806 C CA . ILE A 1 234 ? -30.629 -13.276 3.071 1.00 88.94 234 ILE A CA 1
ATOM 1807 C C . ILE A 1 234 ? -31.244 -12.602 4.292 1.00 88.94 234 ILE A C 1
ATOM 1809 O O . ILE A 1 234 ? -31.321 -13.198 5.358 1.00 88.94 234 ILE A O 1
ATOM 1813 N N . ILE A 1 235 ? -31.858 -11.432 4.098 1.00 92.44 235 ILE A N 1
ATOM 1814 C CA . ILE A 1 235 ? -32.644 -10.789 5.158 1.00 92.44 235 ILE A CA 1
ATOM 1815 C C . ILE A 1 235 ? -33.874 -11.647 5.478 1.00 92.44 235 ILE A C 1
ATOM 1817 O O . ILE A 1 235 ? -34.818 -11.758 4.687 1.00 92.44 235 ILE A O 1
ATOM 1821 N N . ASN A 1 236 ? -33.872 -12.273 6.650 1.00 94.75 236 ASN A N 1
ATOM 1822 C CA . ASN A 1 236 ? -34.924 -13.159 7.113 1.00 94.75 236 ASN A CA 1
ATOM 1823 C C . ASN A 1 236 ? -35.144 -13.056 8.634 1.00 94.75 236 ASN A C 1
ATOM 1825 O O . ASN A 1 236 ? -34.651 -12.177 9.333 1.00 94.75 236 ASN A O 1
ATOM 1829 N N . VAL A 1 237 ? -35.980 -13.940 9.182 1.00 97.06 237 VAL A N 1
ATOM 1830 C CA . VAL A 1 237 ? -36.333 -13.898 10.611 1.00 97.06 237 VAL A CA 1
ATOM 1831 C C . VAL A 1 237 ? -35.127 -14.125 11.533 1.00 97.06 237 VAL A C 1
ATOM 1833 O O . VAL A 1 237 ? -35.163 -13.720 12.693 1.00 97.06 237 VAL A O 1
ATOM 1836 N N . GLN A 1 238 ? -34.067 -14.767 11.042 1.00 97.00 238 GLN A N 1
ATOM 1837 C CA . GLN A 1 238 ? -32.831 -14.959 11.787 1.00 97.00 238 GLN A CA 1
ATOM 1838 C C . GLN A 1 238 ? -32.152 -13.618 12.088 1.00 97.00 238 GLN A C 1
ATOM 1840 O O . GLN A 1 238 ? -31.690 -13.431 13.215 1.00 97.00 238 GLN A O 1
ATOM 1845 N N . ASP A 1 239 ? -32.185 -12.676 11.149 1.00 95.88 239 ASP A N 1
ATOM 1846 C CA . ASP A 1 239 ? -31.653 -11.322 11.308 1.00 95.88 239 ASP A CA 1
ATOM 1847 C C . ASP A 1 239 ? -32.426 -10.527 12.346 1.00 95.88 239 ASP A C 1
ATOM 1849 O O . ASP A 1 239 ? -31.837 -9.947 13.250 1.00 95.88 239 ASP A O 1
ATOM 1853 N N . VAL A 1 240 ? -33.758 -10.626 12.328 1.00 97.31 240 VAL A N 1
ATOM 1854 C CA . VAL A 1 240 ? -34.617 -10.038 13.369 1.00 97.31 240 VAL A CA 1
ATOM 1855 C C . VAL A 1 240 ? -34.221 -10.539 14.761 1.00 97.31 240 VAL A C 1
ATOM 1857 O O . VAL A 1 240 ? -34.153 -9.759 15.711 1.00 97.31 240 VAL A O 1
ATOM 1860 N N . VAL A 1 241 ? -33.957 -11.842 14.907 1.00 97.69 241 VAL A N 1
ATOM 1861 C CA . VAL A 1 241 ? -33.532 -12.427 16.190 1.00 97.69 241 VAL A CA 1
ATOM 1862 C C . VAL A 1 241 ? -32.166 -11.889 16.619 1.00 97.69 241 VAL A C 1
ATOM 1864 O O . VAL A 1 241 ? -31.963 -11.636 17.808 1.00 97.69 241 VAL A O 1
ATOM 1867 N N . LEU A 1 242 ? -31.245 -11.693 15.676 1.00 97.00 242 LEU A N 1
ATOM 1868 C CA . LEU A 1 242 ? -29.920 -11.146 15.954 1.00 97.00 242 LEU A CA 1
ATOM 1869 C C . LEU A 1 242 ? -29.983 -9.660 16.324 1.00 97.00 242 LEU A C 1
ATOM 1871 O O . LEU A 1 242 ? -29.392 -9.282 17.333 1.00 97.00 242 LEU A O 1
ATOM 1875 N N . THR A 1 243 ? -30.778 -8.846 15.626 1.00 96.50 243 THR A N 1
ATOM 1876 C CA . THR A 1 243 ? -31.034 -7.443 15.996 1.00 96.50 243 THR A CA 1
ATOM 1877 C C . THR A 1 243 ? -31.647 -7.337 17.388 1.00 96.50 243 THR A C 1
ATOM 1879 O O . THR A 1 243 ? -31.198 -6.536 18.201 1.00 96.50 243 THR A O 1
ATOM 1882 N N . VAL A 1 244 ? -32.620 -8.191 17.732 1.00 97.56 244 VAL A N 1
ATOM 1883 C CA . VAL A 1 244 ? -33.174 -8.243 19.098 1.00 97.56 244 VAL A CA 1
ATOM 1884 C C . VAL A 1 244 ? -32.087 -8.564 20.124 1.00 97.56 244 VAL A C 1
ATOM 1886 O O . VAL A 1 244 ? -32.085 -7.984 21.209 1.00 97.56 244 VAL A O 1
ATOM 1889 N N . ASN A 1 245 ? -31.163 -9.473 19.807 1.00 97.38 245 ASN A N 1
ATOM 1890 C CA . ASN A 1 245 ? -30.053 -9.775 20.701 1.00 97.38 245 ASN A CA 1
ATOM 1891 C C . ASN A 1 245 ? -29.140 -8.554 20.890 1.00 97.38 245 ASN A C 1
ATOM 1893 O O . ASN A 1 245 ? -28.839 -8.225 22.033 1.00 97.38 245 ASN A O 1
ATOM 1897 N N . LEU A 1 246 ? -28.789 -7.845 19.809 1.00 96.12 246 LEU A N 1
ATOM 1898 C CA . LEU A 1 246 ? -27.996 -6.608 19.844 1.00 96.12 246 LEU A CA 1
ATOM 1899 C C . LEU A 1 246 ? -28.643 -5.536 20.737 1.00 96.12 246 LEU A C 1
ATOM 1901 O O . LEU A 1 246 ? -27.977 -5.006 21.626 1.00 96.12 246 LEU A O 1
ATOM 1905 N N . VAL A 1 247 ? -29.960 -5.315 20.611 1.00 96.75 247 VAL A N 1
ATOM 1906 C CA . VAL A 1 247 ? -30.733 -4.418 21.499 1.00 96.75 247 VAL A CA 1
ATOM 1907 C C . VAL A 1 247 ? -30.616 -4.839 22.968 1.00 96.75 247 VAL A C 1
ATOM 1909 O O . VAL A 1 247 ? -30.487 -4.001 23.860 1.00 96.75 247 VAL A O 1
ATOM 1912 N N . MET A 1 248 ? -30.672 -6.144 23.243 1.00 96.19 248 MET A N 1
ATOM 1913 C CA . MET A 1 248 ? -30.635 -6.680 24.607 1.00 96.19 248 MET A CA 1
ATOM 1914 C C . MET A 1 248 ? -29.253 -6.567 25.258 1.00 96.19 248 MET A C 1
ATOM 1916 O O . MET A 1 248 ? -29.180 -6.368 26.473 1.00 96.19 248 MET A O 1
ATOM 1920 N N . VAL A 1 249 ? -28.175 -6.715 24.481 1.00 95.81 249 VAL A N 1
ATOM 1921 C CA . VAL A 1 249 ? -26.795 -6.610 24.985 1.00 95.81 249 VAL A CA 1
ATOM 1922 C C . VAL A 1 249 ? -26.231 -5.188 24.908 1.00 95.81 249 VAL A C 1
ATOM 1924 O O . VAL A 1 249 ? -25.258 -4.892 25.598 1.00 95.81 249 VAL A O 1
ATOM 1927 N N . GLY A 1 250 ? -26.869 -4.295 24.145 1.00 91.69 250 GLY A N 1
ATOM 1928 C CA . GLY A 1 250 ? -26.411 -2.921 23.934 1.00 91.69 250 GLY A CA 1
ATOM 1929 C C . GLY A 1 250 ? -25.166 -2.827 23.048 1.00 91.69 250 GLY A C 1
ATOM 1930 O O . GLY A 1 250 ? -24.381 -1.895 23.207 1.00 91.69 250 GLY A O 1
ATOM 1931 N N . GLU A 1 251 ? -24.964 -3.803 22.160 1.00 91.00 251 GLU A N 1
ATOM 1932 C CA . GLU A 1 251 ? -23.882 -3.800 21.172 1.00 91.00 251 GLU A CA 1
ATOM 1933 C C . GLU A 1 251 ? -24.358 -3.126 19.889 1.00 91.00 251 GLU A C 1
ATOM 1935 O O . GLU A 1 251 ? -25.487 -3.344 19.451 1.00 91.00 251 GLU A O 1
ATOM 1940 N N . TYR A 1 252 ? -23.487 -2.313 19.295 1.00 88.25 252 TYR A N 1
ATOM 1941 C CA . TYR A 1 252 ? -23.758 -1.651 18.027 1.00 88.25 252 TYR A CA 1
ATOM 1942 C C . TYR A 1 252 ? -23.311 -2.522 16.850 1.00 88.25 252 TYR A C 1
ATOM 1944 O O . TYR A 1 252 ? -22.274 -3.181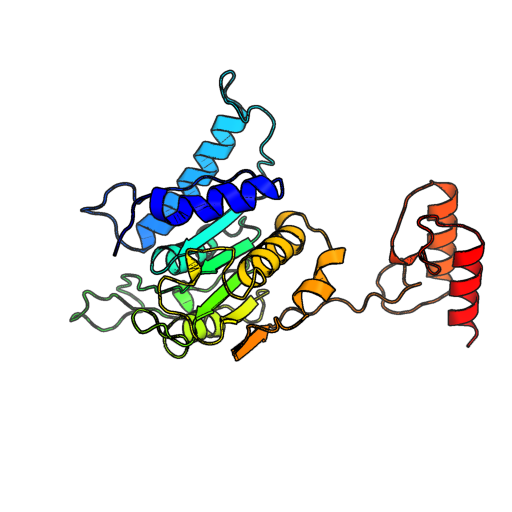 16.900 1.00 88.25 252 TYR A O 1
ATOM 1952 N N . ASN A 1 253 ? -24.100 -2.488 15.786 1.00 86.69 253 ASN A N 1
ATOM 1953 C CA . ASN A 1 253 ? -23.853 -3.134 14.511 1.00 86.69 253 ASN A CA 1
ATOM 1954 C C . ASN A 1 253 ? -24.501 -2.264 13.427 1.00 86.69 253 ASN A C 1
ATOM 1956 O O . ASN A 1 253 ? -25.707 -2.018 13.469 1.00 86.69 253 ASN A O 1
ATOM 1960 N N . SER A 1 254 ? -23.707 -1.811 12.462 1.00 87.75 254 SER A N 1
ATOM 1961 C CA . SER A 1 254 ? -24.157 -0.916 11.393 1.00 87.75 254 SER A CA 1
ATOM 1962 C C . SER A 1 254 ? -25.208 -1.548 10.472 1.00 87.75 254 SER A C 1
ATOM 1964 O O . SER A 1 254 ? -26.039 -0.829 9.929 1.00 87.75 254 SER A O 1
ATOM 1966 N N . ALA A 1 255 ? -25.257 -2.881 10.341 1.00 88.88 255 ALA A N 1
ATOM 1967 C CA . ALA A 1 255 ? -26.266 -3.577 9.533 1.00 88.88 255 ALA A CA 1
ATOM 1968 C C . ALA A 1 255 ? -27.626 -3.584 10.224 1.00 88.88 255 ALA A C 1
ATOM 1970 O O . ALA A 1 255 ? -28.644 -3.825 9.579 1.00 88.88 255 ALA A O 1
ATOM 1971 N N . ALA A 1 256 ? -27.642 -3.346 11.536 1.00 93.25 256 ALA A N 1
ATOM 1972 C CA . ALA A 1 256 ? -28.836 -3.360 12.355 1.00 93.25 256 ALA A CA 1
ATOM 1973 C C . ALA A 1 256 ? -29.402 -1.959 12.635 1.00 93.25 256 ALA A C 1
ATOM 1975 O O . ALA A 1 256 ? -30.501 -1.896 13.168 1.00 93.25 256 ALA A O 1
ATOM 1976 N N . ASP A 1 257 ? -28.690 -0.877 12.303 1.00 93.75 257 ASP A N 1
ATOM 1977 C CA . ASP A 1 257 ? -29.156 0.517 12.413 1.00 93.75 257 ASP A CA 1
ATOM 1978 C C . ASP A 1 257 ? -29.709 0.979 11.054 1.00 93.75 257 ASP A C 1
ATOM 1980 O O . ASP A 1 257 ? -29.018 1.581 10.228 1.00 93.75 257 ASP A O 1
ATOM 1984 N N . LEU A 1 258 ? -30.967 0.626 10.782 1.00 92.25 258 LEU A N 1
ATOM 1985 C CA . LEU A 1 258 ? -31.563 0.828 9.458 1.00 92.25 258 LEU A CA 1
ATOM 1986 C C . LEU A 1 258 ? -31.990 2.276 9.219 1.00 92.25 258 LEU A C 1
ATOM 1988 O O . LEU A 1 258 ? -32.133 2.700 8.069 1.00 92.25 258 LEU A O 1
ATOM 1992 N N . ASN A 1 259 ? -32.213 3.036 10.290 1.00 92.19 259 ASN A N 1
ATOM 1993 C CA . ASN A 1 259 ? -32.598 4.438 10.200 1.00 92.19 259 ASN A CA 1
ATOM 1994 C C . ASN A 1 259 ? -31.394 5.404 10.317 1.00 92.19 259 ASN A C 1
ATOM 1996 O O . ASN A 1 259 ? -31.564 6.604 10.074 1.00 92.19 259 ASN A O 1
ATOM 2000 N N . SER A 1 260 ? -30.206 4.869 10.627 1.00 91.94 260 SER A N 1
ATOM 2001 C CA . SER A 1 260 ? -28.932 5.573 10.784 1.00 91.94 260 SER A CA 1
ATOM 2002 C C . SER A 1 260 ? -28.958 6.671 11.854 1.00 91.94 260 SER A C 1
ATOM 2004 O O . SER A 1 260 ? -28.356 7.736 11.675 1.00 91.94 260 SER A O 1
ATOM 2006 N N . ASP A 1 261 ? -29.681 6.452 12.955 1.00 93.38 261 ASP A N 1
ATOM 2007 C CA . ASP A 1 261 ? -29.747 7.382 14.089 1.00 93.38 261 ASP A CA 1
ATOM 2008 C C . ASP A 1 261 ? -28.677 7.118 15.164 1.00 93.38 261 ASP A C 1
ATOM 2010 O O . ASP A 1 261 ? -28.559 7.884 16.131 1.00 93.38 261 ASP A O 1
ATOM 2014 N N . GLY A 1 262 ? -27.840 6.098 14.953 1.00 90.69 262 GLY A N 1
ATOM 2015 C CA . GLY A 1 262 ? -26.758 5.702 15.844 1.00 90.69 262 GLY A CA 1
ATOM 2016 C C . GLY A 1 262 ? -27.228 4.861 17.030 1.00 90.69 262 GLY A C 1
ATOM 2017 O O . GLY A 1 262 ? -26.450 4.645 17.965 1.00 90.69 262 GLY A O 1
ATOM 2018 N N . THR A 1 263 ? -28.483 4.407 17.034 1.00 94.31 263 THR A N 1
ATOM 2019 C CA . THR A 1 263 ? -29.036 3.516 18.052 1.00 94.31 263 THR A CA 1
ATOM 2020 C C . THR A 1 263 ? -29.762 2.341 17.412 1.00 94.31 263 THR A C 1
ATOM 2022 O O . THR A 1 263 ? -30.534 2.517 16.489 1.00 94.31 263 THR A O 1
ATOM 2025 N N . ILE A 1 264 ? -29.535 1.130 17.930 1.00 96.44 264 ILE A N 1
ATOM 2026 C CA . ILE A 1 264 ? -30.319 -0.042 17.525 1.00 96.44 264 ILE A CA 1
ATOM 2027 C C . ILE A 1 264 ? -31.489 -0.172 18.490 1.00 96.44 264 ILE A C 1
ATOM 2029 O O . ILE A 1 264 ? -31.288 -0.415 19.688 1.00 96.44 264 ILE A O 1
ATOM 2033 N N . ASP A 1 265 ? -32.710 -0.041 17.983 1.00 97.06 265 ASP A N 1
ATOM 2034 C CA . ASP A 1 265 ? -33.919 -0.208 18.774 1.00 97.06 265 ASP A CA 1
ATOM 2035 C C . ASP A 1 265 ? -35.066 -0.915 18.021 1.00 97.06 265 ASP A C 1
ATOM 2037 O O . ASP A 1 265 ? -34.890 -1.662 17.054 1.00 97.06 265 ASP A O 1
ATOM 2041 N N . VAL A 1 266 ? -36.287 -0.791 18.547 1.00 96.88 266 VAL A N 1
ATOM 2042 C CA . VAL A 1 266 ? -37.472 -1.428 17.960 1.00 96.88 266 VAL A CA 1
ATOM 2043 C C . VAL A 1 266 ? -37.816 -0.881 16.570 1.00 96.88 266 VAL A C 1
ATOM 2045 O O . VAL A 1 266 ? -38.482 -1.571 15.797 1.00 96.88 266 VAL A O 1
ATOM 2048 N N . LEU A 1 267 ? -37.396 0.340 16.244 1.00 97.12 267 LEU A N 1
ATOM 2049 C CA . LEU A 1 267 ? -37.614 0.961 14.947 1.00 97.12 267 LEU A CA 1
ATOM 2050 C C . LEU A 1 267 ? -36.836 0.220 13.861 1.00 97.12 267 LEU A C 1
ATOM 2052 O O . LEU A 1 267 ? -37.429 -0.072 12.821 1.00 97.12 267 LEU A O 1
ATOM 2056 N N . ASP A 1 268 ? -35.592 -0.178 14.118 1.00 97.50 268 ASP A N 1
ATOM 2057 C CA . ASP A 1 268 ? -34.795 -0.948 13.158 1.00 97.50 268 ASP A CA 1
ATOM 2058 C C . ASP A 1 268 ? -35.357 -2.348 12.947 1.00 97.50 268 ASP A C 1
ATOM 2060 O O . ASP A 1 268 ? -35.524 -2.801 11.815 1.00 97.50 268 ASP A O 1
ATOM 2064 N N . ILE A 1 269 ? -35.781 -3.003 14.034 1.00 97.44 269 ILE A N 1
ATOM 2065 C CA . ILE A 1 269 ? -36.449 -4.310 13.970 1.00 97.44 269 ILE A CA 1
ATOM 2066 C C . ILE A 1 269 ? -37.687 -4.246 13.064 1.00 97.44 269 ILE A C 1
ATOM 2068 O O . ILE A 1 269 ? -37.920 -5.137 12.245 1.00 97.44 269 ILE A O 1
ATOM 2072 N N . VAL A 1 270 ? -38.499 -3.192 13.195 1.00 97.25 270 VAL A N 1
ATOM 2073 C CA . VAL A 1 270 ? -39.682 -2.994 12.347 1.00 97.25 270 VAL A CA 1
ATOM 2074 C C . VAL A 1 270 ? -39.286 -2.782 10.886 1.00 97.25 270 VAL A C 1
ATOM 2076 O O . VAL A 1 270 ? -39.983 -3.273 9.997 1.00 97.25 270 VAL A O 1
ATOM 2079 N N . GLN A 1 271 ? -38.181 -2.087 10.618 1.00 96.38 271 GLN A N 1
ATOM 2080 C CA . GLN A 1 271 ? -37.688 -1.892 9.257 1.00 96.38 271 GLN A CA 1
ATOM 2081 C C . GLN A 1 271 ? -37.195 -3.206 8.634 1.00 96.38 271 GLN A C 1
ATOM 2083 O O . GLN A 1 271 ? -37.597 -3.503 7.511 1.00 96.38 271 GLN A O 1
ATOM 2088 N N . ILE A 1 272 ? -36.473 -4.052 9.377 1.00 95.44 272 ILE A N 1
ATOM 2089 C CA . ILE A 1 272 ? -36.072 -5.396 8.918 1.00 95.44 272 ILE A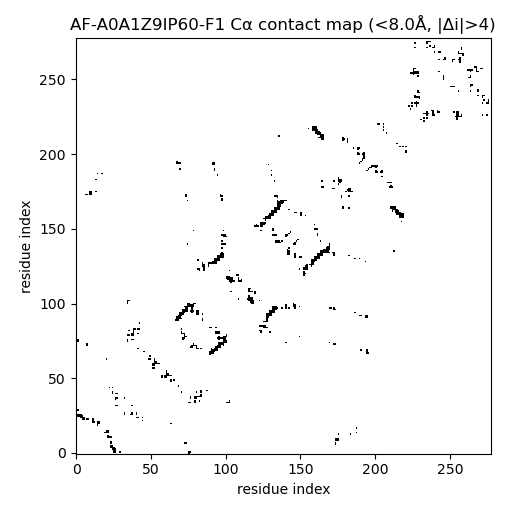 CA 1
ATOM 2090 C C . ILE A 1 272 ? -37.308 -6.249 8.604 1.00 95.44 272 ILE A C 1
ATOM 2092 O O . ILE A 1 272 ? -37.398 -6.864 7.544 1.00 95.44 272 ILE A O 1
ATOM 2096 N N . ILE A 1 273 ? -38.325 -6.237 9.473 1.00 96.56 273 ILE A N 1
ATOM 2097 C CA . ILE A 1 273 ? -39.589 -6.948 9.215 1.00 96.56 273 ILE A CA 1
ATOM 2098 C C . ILE A 1 273 ? -40.276 -6.425 7.945 1.00 96.56 273 ILE A C 1
ATOM 2100 O O . ILE A 1 273 ? -40.807 -7.218 7.169 1.00 96.56 273 ILE A O 1
ATOM 2104 N N . ASN A 1 274 ? -40.267 -5.112 7.707 1.00 96.06 274 ASN A N 1
ATOM 2105 C CA . ASN A 1 274 ? -40.835 -4.539 6.487 1.00 96.06 274 ASN A CA 1
ATOM 2106 C C . ASN A 1 274 ? -40.065 -4.962 5.232 1.00 96.06 274 ASN A C 1
ATOM 2108 O O . ASN A 1 274 ? -40.693 -5.113 4.187 1.00 96.06 274 ASN A O 1
ATOM 2112 N N . ILE A 1 275 ? -38.749 -5.165 5.322 1.00 92.69 275 ILE A N 1
ATOM 2113 C CA . ILE A 1 275 ? -37.951 -5.715 4.220 1.00 92.69 275 ILE A CA 1
ATOM 2114 C C . ILE A 1 275 ? -38.360 -7.168 3.946 1.00 92.69 275 ILE A C 1
ATOM 2116 O O . ILE A 1 275 ? -38.609 -7.516 2.802 1.00 92.69 275 ILE A O 1
ATOM 2120 N N . ILE A 1 276 ? -38.529 -7.994 4.984 1.00 94.62 276 ILE A N 1
ATOM 2121 C CA . ILE A 1 276 ? -38.915 -9.414 4.844 1.00 94.62 276 ILE A CA 1
ATOM 2122 C C . ILE A 1 276 ? -40.318 -9.587 4.235 1.00 94.62 276 ILE A C 1
ATOM 2124 O O . ILE A 1 276 ? -40.604 -10.594 3.584 1.00 94.62 276 ILE A O 1
ATOM 2128 N N . LEU A 1 277 ? -41.233 -8.653 4.508 1.00 93.56 277 LEU A N 1
ATOM 2129 C CA . LEU A 1 277 ? -42.639 -8.752 4.103 1.00 93.56 277 LEU A CA 1
ATOM 2130 C C . LEU A 1 277 ? -42.940 -8.212 2.694 1.00 93.56 277 LEU A C 1
ATOM 2132 O O . LEU A 1 277 ? -44.055 -8.447 2.217 1.00 93.56 277 LEU A O 1
ATOM 2136 N N . ASN A 1 278 ? -42.009 -7.494 2.058 1.00 81.44 278 ASN A N 1
ATOM 2137 C CA . ASN A 1 278 ? -42.183 -6.877 0.735 1.00 81.44 278 ASN A CA 1
ATOM 2138 C C . ASN A 1 278 ? -41.348 -7.576 -0.340 1.00 81.44 278 ASN A C 1
ATOM 2140 O O . ASN A 1 278 ? -41.827 -7.591 -1.499 1.00 81.44 278 ASN A O 1
#

Nearest PDB structures (foldseek):
  7pzj-assembly1_A  TM=9.271E-01  e=9.779E-19  Kaistella jeonii
  7ec8-assembly2_B  TM=8.887E-01  e=6.982E-14  uncultured bacterium
  6ths-assembly1_A  TM=8.970E-01  e=5.555E-13  uncultured bacterium
  4cg2-assembly1_A  TM=8.801E-01  e=2.093E-11  Thermobifida fusca
  7xtr-assembly1_A  TM=8.711E-01  e=1.761E-11  Thermobifida fusca